Protein AF-A0A7S0JD73-F1 (afdb_monomer)

pLDDT: mean 77.93, std 20.36, range [27.05, 97.81]

Secondary structure (DSSP, 8-state):
-------------------S-SSHHHHHHHHHHHHHHHHHHHHS------HHHHHHHHHHHHHHHHHHHHHHT-SEEEEEEE-TT-HHIIIIIIIIIHHHSTT--EEEEE-S-SS-TTTS--TTTTTSSTT--SS--PPP-SHHHHHHHHHHHHHHHTTTS-S--EEEE--TT-HHHH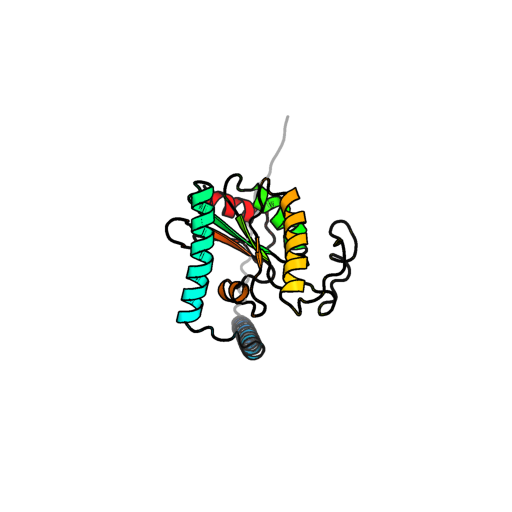HTT--S-EEEEEETTT--EEEEE-SS---HHHHHHHHHHHH-

Organism: NCBI:txid127549

Sequence (220 aa):
MCRASWCLGCLTRTTRRSGPSFCLTARTACQVTRARHQLLARRYPMARCSASRRAALRALSWRRQKKLAQATGASKVIISFDSVTCPFWRAYAAEDLYRAVPGIPTLHVCIREAHPLDEFDAEGANTSGPLQLTREFNKHKTLSDRRASAKEAKALISKFEPGEITMFVDGMDDKLEALYEARPWRQYVIEAATGKMIDAIGLTPFQMEDKIAAIKAACA

Mean predicted aligned error: 11.91 Å

Nearest PDB structures (foldseek):
  1lu4-assembly1_A  TM=6.163E-01  e=3.737E-03  Mycobacterium tuberculosis
  3gl3-assembly1_A  TM=6.223E-01  e=5.786E-03  Chlorobaculum tepidum TLS
  2h1a-assembly1_A  TM=6.102E-01  e=4.507E-03  Bacillus subtilis
  3hdc-assembly1_A-2  TM=5.465E-01  e=1.476E-02  Geobacter metallireducens GS-15
  7d6l-assembly1_A  TM=4.426E-01  e=7.549E-01  Deinococcus radiodurans R1 = ATCC 13939 = DSM 20539

Foldseek 3Di:
DDDDDDDDDDDDDDDDDDDPDPPPPVVVVVVVVVVVVVVVCVVDVLPPQPPVNLVVLLVVVLVVQLVQCVVQVAQKEKEKEDALQDLCCLPAVLAPVLQLQPSHYYEYEQFWHQAQVVPHVSPDQDPDDPNHDPDHGHTDPDLVSSVVRQVSVLVSSCVHHPDDHHYHYDHPSRVVCSSLVAPPIKMFMARSVPRDTPDIGDDDDPPSVVSSVVSNVSRD

InterPro domains:
  IPR000643 Iodothyronine deiodinase [PTHR11781] (66-192)

Solvent-accessible surface area (backbone atoms only — not comparable to full-atom values): 13055 Å² total; per-residue (Å²): 135,85,80,82,90,84,84,90,83,90,78,88,79,89,74,88,76,91,69,98,72,78,74,64,63,62,56,52,57,53,49,53,53,51,53,51,52,54,50,50,52,67,75,49,68,70,74,80,67,49,72,68,56,52,51,52,52,51,52,53,56,40,54,52,46,34,51,54,15,65,76,68,74,34,67,39,29,35,40,35,37,41,18,76,50,23,58,63,44,66,63,45,46,38,50,53,53,51,55,53,42,78,88,55,51,57,45,35,30,30,50,71,56,56,38,16,60,80,82,32,94,36,79,45,60,44,74,39,73,99,59,40,50,99,59,92,53,56,62,61,87,46,67,64,52,44,50,55,48,36,54,52,40,51,60,56,42,55,77,45,42,86,75,88,83,48,71,46,72,51,55,93,79,44,54,59,44,61,74,61,66,24,76,64,43,27,35,33,37,26,37,42,89,77,64,47,73,78,44,76,52,56,80,76,76,88,55,54,69,60,51,43,51,51,53,36,64,73,68,107

Radius of gyration: 23.6 Å; Cα contacts (8 Å, |Δi|>4): 283; chains: 1; bounding box: 68×55×51 Å

Structure (mmCIF, N/CA/C/O backbone):
data_AF-A0A7S0JD73-F1
#
_entry.id   AF-A0A7S0JD73-F1
#
loop_
_atom_site.group_PDB
_atom_site.id
_atom_site.type_symbol
_atom_site.label_atom_id
_atom_site.label_alt_id
_atom_site.label_comp_id
_atom_site.label_asym_id
_atom_site.label_entity_id
_atom_site.label_seq_id
_atom_site.pdbx_PDB_ins_code
_atom_site.Cartn_x
_atom_site.Cartn_y
_atom_site.Cartn_z
_atom_site.occupancy
_atom_site.B_iso_or_equiv
_atom_site.auth_seq_id
_atom_site.auth_comp_id
_atom_site.auth_asym_id
_atom_site.auth_atom_id
_atom_site.pdbx_PDB_model_num
ATOM 1 N N . MET A 1 1 ? -50.084 29.840 -22.035 1.00 38.44 1 MET A N 1
ATOM 2 C CA . MET A 1 1 ? -49.475 29.257 -23.253 1.00 38.44 1 MET A CA 1
ATOM 3 C C . MET A 1 1 ? -49.329 27.759 -22.994 1.00 38.44 1 MET A C 1
ATOM 5 O O . MET A 1 1 ? -48.534 27.392 -22.149 1.00 38.44 1 MET A O 1
ATOM 9 N N . CYS A 1 2 ? -50.314 26.916 -23.336 1.00 27.05 2 CYS A N 1
ATOM 10 C CA . CYS A 1 2 ? -50.425 26.187 -24.619 1.00 27.05 2 CYS A CA 1
ATOM 11 C C . CYS A 1 2 ? -49.062 25.664 -25.122 1.00 27.05 2 CYS A C 1
ATOM 13 O O . CYS A 1 2 ? -48.184 26.482 -25.338 1.00 27.05 2 CYS A O 1
ATOM 15 N N . ARG A 1 3 ? -48.832 24.371 -25.392 1.00 27.69 3 ARG A N 1
ATOM 16 C CA . ARG A 1 3 ? -49.731 23.208 -25.504 1.00 27.69 3 ARG A CA 1
ATOM 17 C C . ARG A 1 3 ? -48.906 21.901 -25.539 1.00 27.69 3 ARG A C 1
ATOM 19 O O . ARG A 1 3 ? -47.843 21.891 -26.139 1.00 27.69 3 ARG A O 1
ATOM 26 N N . ALA A 1 4 ? -49.532 20.852 -24.990 1.00 32.69 4 ALA A N 1
ATOM 27 C CA . ALA A 1 4 ? -49.656 19.455 -25.461 1.00 32.69 4 ALA A CA 1
ATOM 28 C C . ALA A 1 4 ? -48.392 18.559 -25.545 1.00 32.69 4 ALA A C 1
ATOM 30 O O . ALA A 1 4 ? -47.426 18.921 -26.196 1.00 32.69 4 ALA A O 1
ATOM 31 N N . SER A 1 5 ? -48.308 17.410 -24.842 1.00 34.81 5 SER A N 1
ATOM 32 C CA . SER A 1 5 ? -49.151 16.176 -24.881 1.00 34.81 5 SER A CA 1
ATOM 33 C C . SER A 1 5 ? -48.929 15.407 -26.202 1.00 34.81 5 SER A C 1
ATOM 35 O O . SER A 1 5 ? -48.882 16.043 -27.247 1.00 34.81 5 SER A O 1
ATOM 37 N N . TRP A 1 6 ? -48.683 14.092 -26.253 1.00 28.84 6 TRP A N 1
ATOM 38 C CA . TRP A 1 6 ? -49.600 12.949 -26.054 1.00 28.84 6 TRP A CA 1
ATOM 39 C C . TRP A 1 6 ? -48.744 11.659 -25.907 1.00 28.84 6 TRP A C 1
ATOM 41 O O . TRP A 1 6 ? -47.695 11.557 -26.531 1.00 28.84 6 TRP A O 1
ATOM 51 N N . CYS A 1 7 ? -48.997 10.748 -24.960 1.00 31.22 7 CYS A N 1
ATOM 52 C CA . CYS A 1 7 ? -50.018 9.681 -24.910 1.00 31.22 7 CYS A CA 1
ATOM 53 C C . CYS A 1 7 ? -49.779 8.448 -25.816 1.00 31.22 7 CYS A C 1
ATOM 55 O O . CYS A 1 7 ? -49.785 8.548 -27.034 1.00 31.22 7 CYS A O 1
ATOM 57 N N . LEU A 1 8 ? -49.674 7.299 -25.128 1.00 35.44 8 LEU A N 1
ATOM 58 C CA . LEU A 1 8 ? -50.055 5.915 -25.456 1.00 35.44 8 LEU A CA 1
ATOM 59 C C . LEU A 1 8 ? -49.731 5.296 -26.829 1.00 35.44 8 LEU A C 1
ATOM 61 O O . LEU A 1 8 ? -50.228 5.698 -27.872 1.00 35.44 8 LEU A O 1
ATOM 65 N N . GLY A 1 9 ? -49.093 4.124 -26.752 1.00 29.02 9 GLY A N 1
ATOM 66 C CA . GLY A 1 9 ? -49.095 3.108 -27.801 1.00 29.02 9 GLY A CA 1
ATOM 67 C C . GLY A 1 9 ? -48.865 1.714 -27.221 1.00 29.02 9 GLY A C 1
ATOM 68 O O . GLY A 1 9 ? -47.762 1.183 -27.280 1.00 29.02 9 GLY A O 1
ATOM 69 N N . CYS A 1 10 ? -49.910 1.131 -26.633 1.00 36.97 10 CYS A N 1
ATOM 70 C CA . CYS A 1 10 ? -49.990 -0.299 -26.360 1.00 36.97 10 CYS A CA 1
ATOM 71 C C . CYS A 1 10 ? -50.332 -0.996 -27.682 1.00 36.97 10 CYS A C 1
ATOM 73 O O . CYS A 1 10 ? -51.422 -0.776 -28.201 1.00 36.97 10 CYS A O 1
ATOM 75 N N . LEU A 1 11 ? -49.434 -1.814 -28.235 1.00 38.69 11 LEU A N 1
ATOM 76 C CA . LEU A 1 11 ? -49.796 -2.801 -29.250 1.00 38.69 11 LEU A CA 1
ATOM 77 C C . LEU A 1 11 ? -48.973 -4.075 -29.070 1.00 38.69 11 LEU A C 1
ATOM 79 O O . LEU A 1 11 ? -47.747 -4.098 -28.988 1.00 38.69 11 LEU A O 1
ATOM 83 N N . THR A 1 12 ? -49.745 -5.137 -28.971 1.00 45.91 12 THR A N 1
ATOM 84 C CA . THR A 1 12 ? -49.415 -6.537 -28.815 1.00 45.91 12 THR A CA 1
ATOM 85 C C . THR A 1 12 ? -48.648 -7.078 -30.021 1.00 45.91 12 THR A C 1
ATOM 87 O O . THR A 1 12 ? -49.083 -6.945 -31.163 1.00 45.91 12 THR A O 1
ATOM 90 N N . ARG A 1 13 ? -47.553 -7.806 -29.776 1.00 37.25 13 ARG A N 1
ATOM 91 C CA . ARG A 1 13 ? -47.171 -8.934 -30.641 1.00 37.25 13 ARG A CA 1
ATOM 92 C C . ARG A 1 13 ? -46.368 -9.977 -29.879 1.00 37.25 13 ARG A C 1
ATOM 94 O O . ARG A 1 13 ? -45.145 -9.988 -29.823 1.00 37.25 13 ARG A O 1
ATOM 101 N N . THR A 1 14 ? -47.128 -10.896 -29.308 1.00 43.56 14 THR A N 1
ATOM 102 C CA . THR A 1 14 ? -46.729 -12.267 -29.031 1.00 43.56 14 THR A CA 1
ATOM 103 C C . THR A 1 14 ? -46.282 -12.942 -30.329 1.00 43.56 14 THR A C 1
ATOM 105 O O . THR A 1 14 ? -47.099 -13.305 -31.168 1.00 43.56 14 THR A O 1
ATOM 108 N N . THR A 1 15 ? -44.983 -13.193 -30.476 1.00 43.53 15 THR A N 1
ATOM 109 C CA . THR A 1 15 ? -44.508 -14.315 -31.294 1.00 43.53 15 THR A CA 1
ATOM 110 C C . THR A 1 15 ? -43.769 -15.290 -30.398 1.00 43.53 15 THR A C 1
ATOM 112 O O . THR A 1 15 ? -42.582 -15.148 -30.113 1.00 43.53 15 THR A O 1
ATOM 115 N N . ARG A 1 16 ? -44.521 -16.305 -29.958 1.00 41.41 16 ARG A N 1
ATOM 116 C CA . ARG A 1 16 ? -44.006 -17.611 -29.547 1.00 41.41 16 ARG A CA 1
ATOM 117 C C . ARG A 1 16 ? -43.026 -18.103 -30.618 1.00 41.41 16 ARG A C 1
ATOM 119 O O . ARG A 1 16 ? -43.441 -18.428 -31.726 1.00 41.41 16 ARG A O 1
ATOM 126 N N . ARG A 1 17 ? -41.748 -18.227 -30.269 1.00 36.97 17 ARG A N 1
ATOM 127 C CA . ARG A 1 17 ? -40.863 -19.235 -30.863 1.00 36.97 17 ARG A CA 1
ATOM 128 C C . ARG A 1 17 ? -40.372 -20.138 -29.743 1.00 36.97 17 ARG A C 1
ATOM 130 O O . ARG A 1 17 ? -39.404 -19.851 -29.052 1.00 36.97 17 ARG A O 1
ATOM 137 N N . SER A 1 18 ? -41.113 -21.221 -29.555 1.00 46.25 18 SER A N 1
ATOM 138 C CA . SER A 1 18 ? -40.658 -22.429 -28.883 1.00 46.25 18 SER A CA 1
ATOM 139 C C . SER A 1 18 ? -39.531 -23.047 -29.710 1.00 46.25 18 SER A C 1
ATOM 141 O O . SER A 1 18 ? -39.771 -23.544 -30.808 1.00 46.25 18 SER A O 1
ATOM 143 N N . GLY A 1 19 ? -38.308 -22.996 -29.190 1.00 38.34 19 GLY A N 1
ATOM 144 C CA . GLY A 1 19 ? -37.156 -23.710 -29.730 1.00 38.34 19 GLY A CA 1
ATOM 145 C C . GLY A 1 19 ? -36.272 -24.184 -28.573 1.00 38.34 19 GLY A C 1
ATOM 146 O O . GLY A 1 19 ? -35.754 -23.341 -27.838 1.00 38.34 19 GLY A O 1
ATOM 147 N N . PRO A 1 20 ? -36.098 -25.498 -28.359 1.00 46.88 20 PRO A N 1
ATOM 148 C CA . PRO A 1 20 ? -35.281 -26.018 -27.274 1.00 46.88 20 PRO A CA 1
ATOM 149 C C . PRO A 1 20 ? -33.818 -26.027 -27.723 1.00 46.88 20 PRO A C 1
ATOM 151 O O . PRO A 1 20 ? -33.329 -27.038 -28.205 1.00 46.88 20 PRO A O 1
ATOM 154 N N . SER A 1 21 ? -33.110 -24.896 -27.633 1.00 49.75 21 SER A N 1
ATOM 155 C CA . SER A 1 21 ? -31.676 -24.912 -27.976 1.00 49.75 21 SER A CA 1
ATOM 156 C C . SER A 1 21 ? -30.785 -23.893 -27.259 1.00 49.75 21 SER A C 1
ATOM 158 O O . SER A 1 21 ? -29.598 -23.814 -27.561 1.00 49.75 21 SER A O 1
ATOM 160 N N . PHE A 1 22 ? -31.297 -23.152 -26.270 1.00 41.72 22 PHE A N 1
ATOM 161 C CA . PHE A 1 22 ? -30.514 -22.113 -25.577 1.00 41.72 22 PHE A CA 1
ATOM 162 C C . PHE A 1 22 ? -29.844 -22.557 -24.259 1.00 41.72 22 PHE A C 1
ATOM 164 O O . PHE A 1 22 ? -29.121 -21.778 -23.646 1.00 41.72 22 PHE A O 1
ATOM 171 N N . CYS A 1 23 ? -30.018 -23.811 -23.821 1.00 43.22 23 CYS A N 1
ATOM 172 C CA . CYS A 1 23 ? -29.420 -24.309 -22.569 1.00 43.22 23 CYS A CA 1
ATOM 173 C C . CYS A 1 23 ? -28.032 -24.960 -22.715 1.00 43.22 23 CYS A C 1
ATOM 175 O O . CYS A 1 23 ? -27.399 -25.262 -21.702 1.00 43.22 23 CYS A O 1
ATOM 177 N N . LEU A 1 24 ? -27.536 -25.186 -23.936 1.00 42.28 24 LEU A N 1
ATOM 178 C CA . LEU A 1 24 ? -26.268 -25.899 -24.149 1.00 42.28 24 LEU A CA 1
ATOM 179 C C . LEU A 1 24 ? -25.032 -24.989 -24.143 1.00 42.28 24 LEU A C 1
ATOM 181 O O . LEU A 1 24 ? -23.957 -25.463 -23.799 1.00 42.28 24 LEU A O 1
ATOM 185 N N . THR A 1 25 ? -25.161 -23.689 -24.419 1.00 47.09 25 THR A N 1
ATOM 186 C CA . THR A 1 25 ? -24.017 -22.754 -24.473 1.00 47.09 25 THR A CA 1
ATOM 187 C C . THR A 1 25 ? -23.581 -22.231 -23.099 1.00 47.09 25 THR A C 1
ATOM 189 O O . THR A 1 25 ? -22.397 -21.970 -22.882 1.00 47.09 25 THR A O 1
ATOM 192 N N . ALA A 1 26 ? -24.493 -22.152 -22.124 1.00 43.50 26 ALA A N 1
ATOM 193 C CA . ALA A 1 26 ? -24.162 -21.717 -20.762 1.00 43.50 26 ALA A CA 1
ATOM 194 C C . ALA A 1 26 ? -23.341 -22.763 -19.978 1.00 43.50 26 ALA A C 1
ATOM 196 O O . ALA A 1 26 ? -22.480 -22.408 -19.168 1.00 43.50 26 ALA A O 1
ATOM 197 N N . ARG A 1 27 ? -23.554 -24.063 -20.238 1.00 44.31 27 ARG A N 1
ATOM 198 C CA . ARG A 1 27 ? -22.797 -25.139 -19.573 1.00 44.31 27 ARG A CA 1
ATOM 199 C C . ARG A 1 27 ? -21.349 -25.213 -20.061 1.00 44.31 27 ARG A C 1
ATOM 201 O O . ARG A 1 27 ? -20.453 -25.379 -19.236 1.00 44.31 27 ARG A O 1
ATOM 208 N N . THR A 1 28 ? -21.098 -25.012 -21.353 1.00 48.22 28 THR A N 1
ATOM 209 C CA . THR A 1 28 ? -19.737 -24.997 -21.915 1.00 48.22 28 THR A CA 1
ATOM 210 C C . THR A 1 28 ? -18.948 -23.770 -21.463 1.00 48.22 28 THR A C 1
ATOM 212 O O . THR A 1 28 ? -17.792 -23.909 -21.071 1.00 48.22 28 THR A O 1
ATOM 215 N N . ALA A 1 29 ? -19.569 -22.586 -21.396 1.00 45.81 29 ALA A N 1
ATOM 216 C CA . ALA A 1 29 ? -18.911 -21.376 -20.889 1.00 45.81 29 ALA A CA 1
ATOM 217 C C . ALA A 1 29 ? -18.474 -21.502 -19.409 1.00 45.81 29 ALA A C 1
ATOM 219 O O . ALA A 1 29 ? -17.386 -21.054 -19.035 1.00 45.81 29 ALA A O 1
ATOM 220 N N . CYS A 1 30 ? -19.274 -22.183 -18.578 1.00 42.94 30 CYS A N 1
ATOM 221 C CA . CYS A 1 30 ? -18.950 -22.474 -17.175 1.00 42.94 30 CYS A CA 1
ATOM 222 C C . CYS A 1 30 ? -17.843 -23.541 -17.020 1.00 42.94 30 CYS A C 1
ATOM 224 O O . CYS A 1 30 ? -17.000 -23.466 -16.121 1.00 42.94 30 CYS A O 1
ATOM 226 N N . GLN A 1 31 ? -17.797 -24.533 -17.915 1.00 48.41 31 GLN A N 1
ATOM 227 C CA . GLN A 1 31 ? -16.753 -25.564 -17.898 1.00 48.41 31 GLN A CA 1
ATOM 228 C C . GLN A 1 31 ? -15.393 -25.028 -18.371 1.00 48.41 31 GLN A C 1
ATOM 230 O O . GLN A 1 31 ? -14.367 -25.361 -17.776 1.00 48.41 31 GLN A O 1
ATOM 235 N N . VAL A 1 32 ? -15.376 -24.137 -19.368 1.00 50.62 32 VAL A N 1
ATOM 236 C CA . VAL A 1 32 ? -14.143 -23.501 -19.868 1.00 50.62 32 VAL A CA 1
ATOM 237 C C . VAL A 1 32 ? -13.513 -22.581 -18.812 1.00 50.62 32 VAL A C 1
ATOM 239 O O . VAL A 1 32 ? -12.293 -22.585 -18.642 1.00 50.62 32 VAL A O 1
ATOM 242 N N . THR A 1 33 ? -14.313 -21.853 -18.025 1.00 51.06 33 THR A N 1
ATOM 243 C CA . THR A 1 33 ? -13.805 -21.022 -16.912 1.00 51.06 33 THR A CA 1
ATOM 244 C C . THR A 1 33 ? -13.232 -21.864 -15.770 1.00 51.06 33 THR A C 1
ATOM 246 O O . THR A 1 33 ? -12.140 -21.563 -15.281 1.00 51.06 33 THR A O 1
ATOM 249 N N . ARG A 1 34 ? -13.883 -22.978 -15.396 1.00 49.41 34 ARG A N 1
ATOM 250 C CA . ARG A 1 34 ? -13.328 -23.923 -14.407 1.00 49.41 34 ARG A CA 1
ATOM 251 C C . ARG A 1 34 ? -12.018 -24.560 -14.868 1.00 49.41 34 ARG A C 1
ATOM 253 O O . ARG A 1 34 ? -11.079 -24.625 -14.077 1.00 49.41 34 ARG A O 1
ATOM 260 N N . ALA A 1 35 ? -11.929 -24.989 -16.127 1.00 51.56 35 ALA A N 1
ATOM 261 C CA . ALA A 1 35 ? -10.710 -25.586 -16.671 1.00 51.56 35 ALA A CA 1
ATOM 262 C C . ALA A 1 35 ? -9.541 -24.586 -16.672 1.00 51.56 35 ALA A C 1
ATOM 264 O O . ALA A 1 35 ? -8.424 -24.938 -16.290 1.00 51.56 35 ALA A O 1
ATOM 265 N N . ARG A 1 36 ? -9.803 -23.313 -17.003 1.00 47.31 36 ARG A N 1
ATOM 266 C CA . ARG A 1 36 ? -8.789 -22.247 -16.999 1.00 47.31 36 ARG A CA 1
ATOM 267 C C . ARG A 1 36 ? -8.311 -21.902 -15.580 1.00 47.31 36 ARG A C 1
ATOM 269 O O . ARG A 1 36 ? -7.109 -21.757 -15.372 1.00 47.31 36 ARG A O 1
ATOM 276 N N . HIS A 1 37 ? -9.210 -21.874 -14.590 1.00 44.38 37 HIS A N 1
ATOM 277 C CA . HIS A 1 37 ? -8.841 -21.714 -13.174 1.00 44.38 37 HIS A CA 1
ATOM 278 C C . HIS A 1 37 ? -8.022 -22.902 -12.641 1.00 44.38 37 HIS A C 1
ATOM 280 O O . HIS A 1 37 ? -7.044 -22.703 -11.922 1.00 44.38 37 HIS A O 1
ATOM 286 N N . GLN A 1 38 ? -8.366 -24.136 -13.023 1.00 47.12 38 GLN A N 1
ATOM 287 C CA . GLN A 1 38 ? -7.608 -25.328 -12.626 1.00 47.12 38 GLN A CA 1
ATOM 288 C C . GLN A 1 38 ? -6.214 -25.385 -13.275 1.00 47.12 38 GLN A C 1
ATOM 290 O O . GLN A 1 38 ? -5.260 -25.814 -12.628 1.00 47.12 38 GLN A O 1
ATOM 295 N N . LEU A 1 39 ? -6.069 -24.916 -14.518 1.00 45.66 39 LEU A N 1
ATOM 296 C CA . LEU A 1 39 ? -4.776 -24.801 -15.204 1.00 45.66 39 LEU A CA 1
ATOM 297 C C . LEU A 1 39 ? -3.879 -23.714 -14.593 1.00 45.66 39 LEU A C 1
ATOM 299 O O . LEU A 1 39 ? -2.684 -23.947 -14.412 1.00 45.66 39 LEU A O 1
ATOM 303 N N . LEU A 1 40 ? -4.442 -22.563 -14.211 1.00 43.44 40 LEU A N 1
ATOM 304 C CA . LEU A 1 40 ? -3.699 -21.504 -13.515 1.00 43.44 40 LEU A CA 1
ATOM 305 C C . LEU A 1 40 ? -3.248 -21.945 -12.114 1.00 43.44 40 LEU A C 1
ATOM 307 O O . LEU A 1 40 ? -2.094 -21.727 -11.753 1.00 43.44 40 LEU A O 1
ATOM 311 N N . ALA A 1 41 ? -4.100 -22.658 -11.370 1.00 45.34 41 ALA A N 1
ATOM 312 C CA . ALA A 1 41 ? -3.749 -23.221 -10.063 1.00 45.34 41 ALA A CA 1
ATOM 313 C C . ALA A 1 41 ? -2.652 -24.305 -10.134 1.00 45.34 41 ALA A C 1
ATOM 315 O O . ALA A 1 41 ? -1.949 -24.536 -9.153 1.00 45.34 41 ALA A O 1
ATOM 316 N N . ARG A 1 42 ? -2.491 -24.971 -11.289 1.00 48.62 42 ARG A N 1
ATOM 317 C CA . ARG A 1 42 ? -1.400 -25.932 -11.538 1.00 48.62 42 ARG A CA 1
ATOM 318 C C . ARG A 1 42 ? -0.101 -25.260 -11.990 1.00 48.62 42 ARG A C 1
ATOM 320 O O . ARG A 1 42 ? 0.965 -25.763 -11.655 1.00 48.62 42 ARG A O 1
ATOM 327 N N . ARG A 1 43 ? -0.174 -24.143 -12.727 1.00 42.72 43 ARG A N 1
ATOM 328 C CA . ARG A 1 43 ? 1.009 -23.375 -13.170 1.00 42.72 43 ARG A CA 1
ATOM 329 C C . ARG A 1 43 ? 1.639 -22.535 -12.061 1.00 42.72 43 ARG A C 1
ATOM 331 O O . ARG A 1 43 ? 2.844 -22.319 -12.090 1.00 42.72 43 ARG A O 1
ATOM 338 N N . TYR A 1 44 ? 0.847 -22.105 -11.085 1.00 41.88 44 TYR A N 1
ATOM 339 C CA . TYR A 1 44 ? 1.325 -21.381 -9.914 1.00 41.88 44 TYR A CA 1
ATOM 340 C C . TYR A 1 44 ? 0.921 -22.157 -8.666 1.00 41.88 44 TYR A C 1
ATOM 342 O O . TYR A 1 44 ? -0.138 -21.874 -8.098 1.00 41.88 44 TYR A O 1
ATOM 350 N N . PRO A 1 45 ? 1.715 -23.151 -8.223 1.00 44.84 45 PRO A N 1
ATOM 351 C CA . PRO A 1 45 ? 1.514 -23.726 -6.909 1.00 44.84 45 PRO A CA 1
ATOM 352 C C . PRO A 1 45 ? 1.771 -22.607 -5.900 1.00 44.84 45 PRO A C 1
ATOM 354 O O . PRO A 1 45 ? 2.907 -22.354 -5.510 1.00 44.84 45 PRO A O 1
ATOM 357 N N . MET A 1 46 ? 0.708 -21.903 -5.503 1.00 46.19 46 MET A N 1
ATOM 358 C 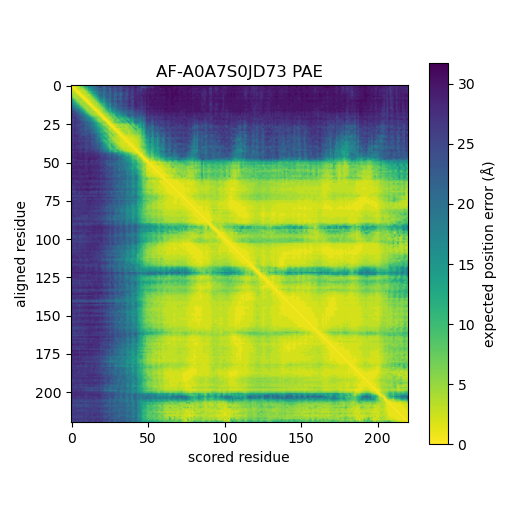CA . MET A 1 46 ? 0.702 -21.068 -4.311 1.00 46.19 46 MET A CA 1
ATOM 359 C C . MET A 1 46 ? 1.181 -21.992 -3.202 1.00 46.19 46 MET A C 1
ATOM 361 O O . MET A 1 46 ? 0.451 -22.907 -2.806 1.00 46.19 46 MET A O 1
ATOM 365 N N . ALA A 1 47 ? 2.448 -21.840 -2.806 1.00 52.78 47 ALA A N 1
ATOM 366 C CA . ALA A 1 47 ? 3.077 -22.692 -1.817 1.00 52.78 47 ALA A CA 1
ATOM 367 C C . ALA A 1 47 ? 2.122 -22.736 -0.630 1.00 52.78 47 ALA A C 1
ATOM 369 O O . ALA A 1 47 ? 1.813 -21.694 -0.048 1.00 52.78 47 ALA A O 1
ATOM 370 N N . ARG A 1 48 ? 1.553 -23.916 -0.347 1.00 54.94 48 ARG A N 1
ATOM 371 C CA . ARG A 1 48 ? 0.554 -24.072 0.709 1.00 54.94 48 ARG A CA 1
ATOM 372 C C . ARG A 1 48 ? 1.243 -23.740 2.022 1.00 54.94 48 ARG A C 1
ATOM 374 O O . ARG A 1 48 ? 1.861 -24.590 2.654 1.00 54.94 48 ARG A O 1
ATOM 381 N N . CYS A 1 49 ? 1.165 -22.477 2.413 1.00 57.94 49 CYS A N 1
ATOM 382 C CA . CYS A 1 49 ? 1.659 -22.013 3.686 1.00 57.94 49 CYS A CA 1
ATOM 383 C C . CYS A 1 49 ? 0.826 -22.748 4.738 1.00 57.94 49 CYS A C 1
ATOM 385 O O . CYS A 1 49 ? -0.407 -22.665 4.718 1.00 57.94 49 CYS A O 1
ATOM 387 N N . SER A 1 50 ? 1.477 -23.548 5.586 1.00 72.38 50 SER A N 1
ATOM 388 C CA . SER A 1 50 ? 0.787 -24.307 6.629 1.00 72.38 50 SER A CA 1
ATOM 389 C C . SER A 1 50 ? -0.108 -23.375 7.455 1.00 72.38 50 SER A C 1
ATOM 391 O O . SER A 1 50 ? 0.185 -22.185 7.611 1.00 72.38 50 SER A O 1
ATOM 393 N N . ALA A 1 51 ? -1.208 -23.899 8.001 1.00 75.62 51 ALA A N 1
ATOM 394 C CA . ALA A 1 51 ? -2.125 -23.106 8.823 1.00 75.62 51 ALA A CA 1
ATOM 395 C C . ALA A 1 51 ? -1.389 -22.356 9.954 1.00 75.62 51 ALA A C 1
ATOM 397 O O . ALA A 1 51 ? -1.658 -21.179 10.186 1.00 75.62 51 ALA A O 1
ATOM 398 N N . SER A 1 52 ? -0.380 -22.996 10.556 1.00 68.38 52 SER A N 1
ATOM 399 C CA . SER A 1 52 ? 0.512 -22.407 11.562 1.00 68.38 52 SER A CA 1
ATOM 400 C C . SER A 1 52 ? 1.304 -21.194 11.059 1.00 68.38 52 SER A C 1
ATOM 402 O O . SER A 1 52 ? 1.394 -20.183 11.754 1.00 68.38 52 SER A O 1
ATOM 404 N N . ARG A 1 53 ? 1.840 -21.240 9.834 1.00 68.06 53 ARG A N 1
ATOM 405 C CA . ARG A 1 53 ? 2.597 -20.121 9.252 1.00 68.06 53 ARG A CA 1
ATOM 406 C C . ARG A 1 53 ? 1.683 -18.957 8.880 1.00 68.06 53 ARG A C 1
ATOM 408 O O . ARG A 1 53 ? 2.045 -17.806 9.109 1.00 68.06 53 ARG A O 1
ATOM 415 N N . ARG A 1 54 ? 0.475 -19.244 8.380 1.00 74.50 54 ARG A N 1
ATOM 416 C CA . ARG A 1 54 ? -0.549 -18.213 8.138 1.00 74.50 54 ARG A CA 1
ATOM 417 C C . ARG A 1 54 ? -0.965 -17.519 9.433 1.00 74.50 54 ARG A C 1
ATOM 419 O O . ARG A 1 54 ? -1.039 -16.296 9.454 1.00 74.50 54 ARG A O 1
ATOM 426 N N . ALA A 1 55 ? -1.172 -18.271 10.514 1.00 75.06 55 ALA A N 1
ATOM 427 C CA . ALA A 1 55 ? -1.486 -17.701 11.823 1.00 75.06 55 ALA A CA 1
ATOM 428 C C . ALA A 1 55 ? -0.350 -16.807 12.352 1.00 75.06 55 ALA A C 1
ATOM 430 O O . ALA A 1 55 ? -0.610 -15.699 12.814 1.00 75.06 55 ALA A O 1
ATOM 431 N N . ALA A 1 56 ? 0.911 -17.232 12.212 1.00 70.31 56 ALA A N 1
ATOM 432 C CA . ALA A 1 56 ? 2.067 -16.443 12.640 1.00 70.31 56 ALA A CA 1
ATOM 433 C C . ALA A 1 56 ? 2.218 -15.123 11.860 1.00 70.31 56 ALA A C 1
ATOM 435 O O . ALA A 1 56 ? 2.463 -14.075 12.459 1.00 70.31 56 ALA A O 1
ATOM 436 N N . LEU A 1 57 ? 2.030 -15.155 10.536 1.00 74.50 57 LEU A N 1
ATOM 437 C CA . LEU A 1 57 ? 2.061 -13.956 9.692 1.00 74.50 57 LEU A CA 1
ATOM 438 C C . LEU A 1 57 ? 0.914 -12.998 10.028 1.00 74.50 57 LEU A C 1
ATOM 440 O O . LEU A 1 57 ? 1.157 -11.802 10.185 1.00 74.50 57 LEU A O 1
ATOM 444 N N . ARG A 1 58 ? -0.304 -13.523 10.232 1.00 79.31 58 ARG A N 1
ATOM 445 C CA . ARG A 1 58 ? -1.445 -12.729 10.716 1.00 79.31 58 ARG A CA 1
ATOM 446 C C . ARG A 1 58 ? -1.147 -12.092 12.069 1.00 79.31 58 ARG A C 1
ATOM 448 O O . ARG A 1 58 ? -1.407 -10.912 12.250 1.00 79.31 58 ARG A O 1
ATOM 455 N N . ALA A 1 59 ? -0.537 -12.828 12.997 1.00 77.38 59 ALA A N 1
ATOM 456 C CA . ALA A 1 59 ? -0.158 -12.294 14.303 1.00 77.38 59 ALA A CA 1
ATOM 457 C C . ALA A 1 59 ? 0.932 -11.209 14.210 1.00 77.38 59 ALA A C 1
ATOM 459 O O . ALA A 1 59 ? 0.931 -10.254 14.988 1.00 77.38 59 ALA A O 1
ATOM 460 N N . LEU A 1 60 ? 1.882 -11.331 13.276 1.00 76.56 60 LEU A N 1
ATOM 461 C CA . LEU A 1 60 ? 2.901 -10.306 13.043 1.00 76.56 60 LEU A CA 1
ATOM 462 C C . LEU A 1 60 ? 2.293 -9.027 12.462 1.00 76.56 60 LEU A C 1
ATOM 464 O O . LEU A 1 60 ? 2.572 -7.946 12.983 1.00 76.56 60 LEU A O 1
ATOM 468 N N . SER A 1 61 ? 1.460 -9.142 11.423 1.00 82.44 61 SER A N 1
ATOM 469 C CA . SER A 1 61 ? 0.772 -7.984 10.844 1.00 82.44 61 SER A CA 1
ATOM 470 C C . SER A 1 61 ? -0.147 -7.332 11.876 1.00 82.44 61 SER A C 1
ATOM 472 O O . SER A 1 61 ? -0.119 -6.116 12.049 1.00 82.44 61 SER A O 1
ATOM 474 N N . TRP A 1 62 ? -0.863 -8.150 12.649 1.00 86.06 62 TRP A N 1
ATOM 475 C CA . TRP A 1 62 ? -1.774 -7.696 13.691 1.00 86.06 62 TRP A CA 1
ATOM 476 C C . TRP A 1 62 ? -1.081 -6.881 14.782 1.00 86.06 62 TRP A C 1
ATOM 478 O O . TRP A 1 62 ? -1.528 -5.791 15.123 1.00 86.06 62 TRP A O 1
ATOM 488 N N . ARG A 1 63 ? 0.060 -7.353 15.299 1.00 90.19 63 ARG A N 1
ATOM 489 C CA . ARG A 1 63 ? 0.826 -6.608 16.313 1.00 90.19 63 ARG A CA 1
ATOM 490 C C . ARG A 1 63 ? 1.237 -5.217 15.832 1.00 90.19 63 ARG A C 1
ATOM 492 O O . ARG A 1 63 ? 1.238 -4.279 16.623 1.00 90.19 63 ARG A O 1
ATOM 499 N N . ARG A 1 64 ? 1.571 -5.079 14.546 1.00 91.06 64 ARG A N 1
ATOM 500 C CA . ARG A 1 64 ? 1.936 -3.787 13.947 1.00 91.06 64 ARG A CA 1
ATOM 501 C C . ARG A 1 64 ? 0.727 -2.870 13.804 1.00 91.06 64 ARG A C 1
ATOM 503 O O . ARG A 1 64 ? 0.820 -1.714 14.195 1.00 91.06 64 ARG A O 1
ATOM 510 N N . GLN A 1 65 ? -0.397 -3.400 13.323 1.00 91.12 65 GLN A N 1
ATOM 511 C CA . GLN A 1 65 ? -1.662 -2.663 13.227 1.00 91.12 65 GLN A CA 1
ATOM 512 C C . GLN A 1 65 ? -2.102 -2.166 14.606 1.00 91.12 65 GLN A C 1
ATOM 514 O O . GLN A 1 65 ? -2.331 -0.978 14.786 1.00 91.12 65 GLN A O 1
ATOM 519 N N . LYS A 1 66 ? -2.101 -3.046 15.614 1.00 92.31 66 LYS A N 1
ATOM 520 C CA . LYS A 1 66 ? -2.442 -2.688 16.994 1.00 92.31 66 LYS A CA 1
ATOM 521 C C . LYS A 1 66 ? -1.526 -1.599 17.557 1.00 92.31 66 LYS A C 1
ATOM 523 O O . LYS A 1 66 ? -2.016 -0.669 18.184 1.00 92.31 66 LYS A O 1
ATOM 528 N N . LYS A 1 67 ? -0.212 -1.682 17.316 1.00 93.75 67 LYS A N 1
ATOM 529 C CA . LYS A 1 67 ? 0.735 -0.643 17.749 1.00 93.75 67 LYS A CA 1
ATOM 530 C C . LYS A 1 67 ? 0.432 0.709 17.091 1.00 93.75 67 LYS A C 1
ATOM 532 O O . LYS A 1 67 ? 0.462 1.726 17.773 1.00 93.75 67 LYS A O 1
ATOM 537 N N . LEU A 1 68 ? 0.137 0.712 15.791 1.00 93.50 68 LEU A N 1
ATOM 538 C CA . LEU A 1 68 ? -0.202 1.925 15.045 1.00 93.50 68 LEU A CA 1
ATOM 539 C C . LEU A 1 68 ? -1.522 2.546 15.533 1.00 93.50 68 LEU A C 1
ATOM 541 O O . LEU A 1 68 ? -1.583 3.747 15.782 1.00 93.50 68 LEU A O 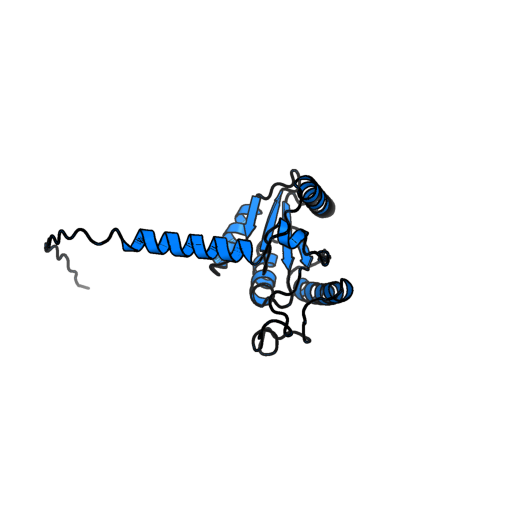1
ATOM 545 N N . ALA A 1 69 ? -2.544 1.719 15.755 1.00 93.50 69 ALA A N 1
ATOM 546 C CA . ALA A 1 69 ? -3.813 2.131 16.350 1.00 93.50 69 ALA A CA 1
ATOM 547 C C . ALA A 1 69 ? -3.626 2.759 17.738 1.00 93.50 69 ALA A C 1
ATOM 549 O O . ALA A 1 69 ? -4.133 3.838 18.012 1.00 93.50 69 ALA A O 1
ATOM 550 N N . GLN A 1 70 ? -2.838 2.117 18.607 1.00 94.31 70 GLN A N 1
ATOM 551 C CA . GLN A 1 70 ? -2.548 2.626 19.951 1.00 94.31 70 GLN A CA 1
ATOM 552 C C . GLN A 1 70 ? -1.805 3.965 19.924 1.00 94.31 70 GLN A C 1
ATOM 554 O O . GLN A 1 70 ? -2.123 4.843 20.718 1.00 94.31 70 GLN A O 1
ATOM 559 N N . ALA A 1 71 ? -0.843 4.134 19.013 1.00 92.81 71 ALA A N 1
ATOM 560 C CA . ALA A 1 71 ? -0.082 5.376 18.878 1.00 92.81 71 ALA A CA 1
ATOM 561 C C . ALA A 1 71 ? -0.938 6.565 18.406 1.00 92.81 71 ALA A C 1
ATOM 563 O O . ALA A 1 71 ? -0.570 7.711 18.640 1.00 92.81 71 ALA A O 1
ATOM 564 N N . THR A 1 72 ? -2.066 6.293 17.750 1.00 91.81 72 THR A N 1
ATOM 565 C CA . THR A 1 72 ? -2.947 7.306 17.145 1.00 91.81 72 THR A CA 1
ATOM 566 C C . THR A 1 72 ? -4.306 7.420 17.836 1.00 91.81 72 THR A C 1
ATOM 568 O O . THR A 1 72 ? -5.084 8.307 17.508 1.00 91.81 72 THR A O 1
ATOM 571 N N . GLY A 1 73 ? -4.612 6.531 18.787 1.00 93.69 73 GLY A N 1
ATOM 572 C CA . GLY A 1 73 ? -5.933 6.433 19.411 1.00 93.69 73 GLY A CA 1
ATOM 573 C C . GLY A 1 73 ? -7.029 5.894 18.482 1.00 93.69 73 GLY A C 1
ATOM 574 O O . GLY A 1 73 ? -8.205 5.962 18.831 1.00 93.69 73 GLY A O 1
ATOM 575 N N . ALA A 1 74 ? -6.677 5.361 17.308 1.00 93.75 74 ALA A N 1
ATOM 576 C CA . ALA A 1 74 ? -7.646 4.919 16.314 1.00 93.75 74 ALA A CA 1
ATOM 577 C C . ALA A 1 74 ? -8.266 3.555 16.664 1.00 93.75 74 ALA A C 1
ATOM 579 O O . ALA A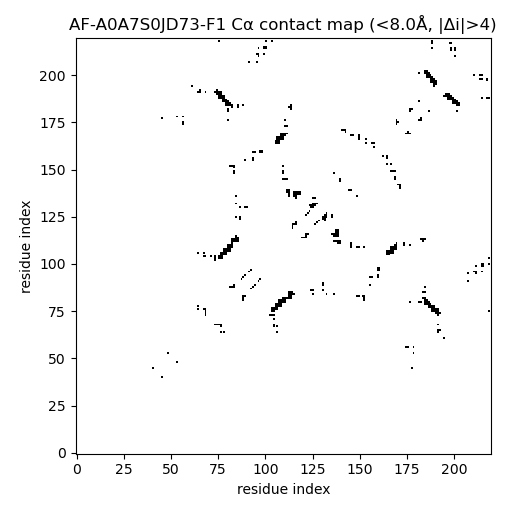 1 74 ? -7.583 2.622 17.088 1.00 93.75 74 ALA A O 1
ATOM 580 N N . SER A 1 75 ? -9.569 3.401 16.422 1.00 94.44 75 SER A N 1
ATOM 581 C CA . SER A 1 75 ? -10.289 2.124 16.570 1.00 94.44 75 SER A CA 1
ATOM 582 C C . SER A 1 75 ? -10.152 1.208 15.346 1.00 94.44 75 SER A C 1
ATOM 584 O O . SER A 1 75 ? -10.453 0.013 15.422 1.00 94.44 75 SER A O 1
ATOM 586 N N . LYS A 1 76 ? -9.673 1.751 14.221 1.00 95.12 76 LYS A N 1
ATOM 587 C CA . LYS A 1 76 ? -9.483 1.064 12.940 1.00 95.12 76 LYS A CA 1
ATOM 588 C C . LYS A 1 76 ? -8.135 1.440 12.335 1.00 95.12 76 LYS A C 1
ATOM 590 O O . LYS A 1 76 ? -7.601 2.511 12.608 1.00 95.12 76 LYS A O 1
ATOM 595 N N . VAL A 1 77 ? -7.599 0.548 11.511 1.00 94.94 77 VAL A N 1
ATOM 596 C CA . VAL A 1 77 ? -6.352 0.745 10.762 1.00 94.94 77 VAL A CA 1
ATOM 597 C C . VAL A 1 77 ? -6.565 0.275 9.337 1.00 94.94 77 VAL A C 1
ATOM 599 O O . VAL A 1 77 ? -7.180 -0.771 9.117 1.00 94.94 77 VAL A O 1
ATOM 602 N N . ILE A 1 78 ? -6.017 1.009 8.378 1.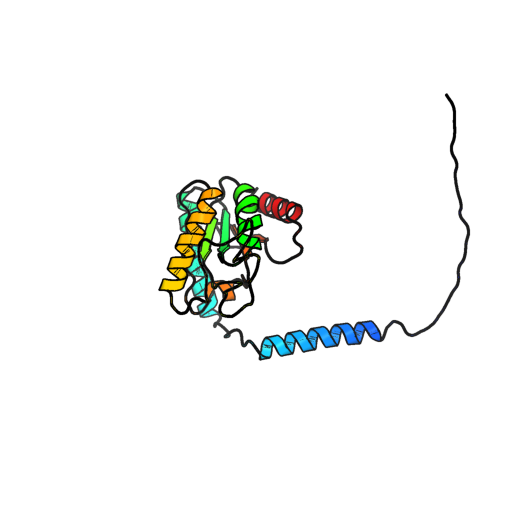00 93.94 78 ILE A N 1
ATOM 603 C CA . ILE A 1 78 ? -5.983 0.578 6.982 1.00 93.94 78 ILE A CA 1
ATOM 604 C C . ILE A 1 78 ? -4.662 -0.145 6.738 1.00 93.94 78 ILE A C 1
ATOM 606 O O . ILE A 1 78 ? -3.613 0.324 7.162 1.00 93.94 78 ILE A O 1
ATOM 610 N N . ILE A 1 79 ? -4.678 -1.292 6.065 1.00 94.69 79 ILE A N 1
ATOM 611 C CA . ILE A 1 79 ? -3.462 -1.881 5.492 1.00 94.69 79 ILE A CA 1
ATOM 612 C C . ILE A 1 79 ? -3.492 -1.612 3.997 1.00 94.69 79 ILE A C 1
ATOM 614 O O . ILE A 1 79 ? -4.420 -2.080 3.341 1.00 94.69 79 ILE A O 1
ATOM 618 N N . SER A 1 80 ? -2.483 -0.931 3.458 1.00 94.44 80 SER A N 1
ATOM 619 C CA . SER A 1 80 ? -2.326 -0.753 2.010 1.00 94.44 80 SER A CA 1
ATOM 620 C C . SER A 1 80 ? -1.136 -1.556 1.501 1.00 94.44 80 SER A C 1
ATOM 622 O O . SER A 1 80 ? -0.026 -1.411 2.005 1.00 94.44 80 SER A O 1
ATOM 624 N N . PHE A 1 81 ? -1.369 -2.433 0.528 1.00 95.44 81 PHE A N 1
ATOM 625 C CA . PHE A 1 81 ? -0.327 -3.195 -0.152 1.00 95.44 81 PHE A CA 1
ATOM 626 C C . PHE A 1 81 ? 0.077 -2.473 -1.428 1.00 95.44 81 PHE A C 1
ATOM 628 O O . PHE A 1 81 ? -0.685 -2.430 -2.393 1.00 95.44 81 PHE A O 1
ATOM 635 N N . ASP A 1 82 ? 1.282 -1.922 -1.415 1.00 94.94 82 ASP A N 1
ATOM 636 C CA . ASP A 1 82 ? 1.734 -0.908 -2.352 1.00 94.94 82 ASP A CA 1
ATOM 637 C C . ASP A 1 82 ? 2.808 -1.467 -3.292 1.00 94.94 82 ASP A C 1
ATOM 639 O O . ASP A 1 82 ? 3.748 -2.141 -2.863 1.00 94.94 82 ASP A O 1
ATOM 643 N N . SER A 1 83 ? 2.699 -1.133 -4.577 1.00 94.75 83 SER A N 1
ATOM 644 C CA . SER A 1 83 ? 3.742 -1.348 -5.581 1.00 94.75 83 SER A CA 1
ATOM 645 C C . SER A 1 83 ? 3.910 -0.066 -6.378 1.00 94.75 83 SER A C 1
ATOM 647 O O . SER A 1 83 ? 2.949 0.441 -6.958 1.00 94.75 83 SER A O 1
ATOM 649 N N . VAL A 1 84 ? 5.138 0.450 -6.438 1.00 94.25 84 VAL A N 1
ATOM 650 C CA . VAL A 1 84 ? 5.404 1.738 -7.086 1.00 94.25 84 VAL A CA 1
ATOM 651 C C . VAL A 1 84 ? 5.205 1.666 -8.596 1.00 94.25 84 VAL A C 1
ATOM 653 O O . VAL A 1 84 ? 4.733 2.619 -9.199 1.00 94.25 84 VAL A O 1
ATOM 656 N N . THR A 1 85 ? 5.443 0.516 -9.217 1.00 94.44 85 THR A N 1
ATOM 657 C CA . THR A 1 85 ? 5.168 0.312 -10.647 1.00 94.44 85 THR A CA 1
ATOM 658 C C . THR A 1 85 ? 3.686 0.163 -10.987 1.00 94.44 85 THR A C 1
ATOM 660 O O . THR A 1 85 ? 3.356 0.102 -12.167 1.00 94.44 85 THR A O 1
ATOM 663 N N . CYS A 1 86 ? 2.779 0.112 -10.004 1.00 92.81 86 CYS A N 1
ATOM 664 C CA . CYS A 1 86 ? 1.338 0.042 -10.239 1.00 92.81 86 CYS A CA 1
ATOM 665 C C . CYS A 1 86 ? 0.771 1.446 -10.531 1.00 92.81 86 CYS A C 1
ATOM 667 O O . CYS A 1 86 ? 0.641 2.255 -9.606 1.00 92.81 86 CYS A O 1
ATOM 669 N N . PRO A 1 87 ? 0.386 1.772 -11.782 1.00 89.50 87 PRO A N 1
ATOM 670 C CA . PRO A 1 87 ? -0.135 3.100 -12.107 1.00 89.50 87 PRO A CA 1
ATOM 671 C C . PRO A 1 87 ? -1.466 3.374 -11.404 1.00 89.50 87 PRO A C 1
ATOM 673 O O . PRO A 1 87 ? -1.723 4.503 -11.002 1.00 89.50 87 PRO A O 1
ATOM 676 N N . PHE A 1 88 ? -2.282 2.338 -11.179 1.00 87.38 88 PHE A N 1
ATOM 677 C CA . PHE A 1 88 ? -3.541 2.481 -10.453 1.00 87.38 88 PHE A CA 1
ATOM 678 C C . PHE A 1 88 ? -3.316 2.922 -9.004 1.00 87.38 88 PHE A C 1
ATOM 680 O O . PHE A 1 88 ? -4.005 3.810 -8.502 1.00 87.38 88 PHE A O 1
ATOM 687 N N . TRP A 1 89 ? -2.319 2.328 -8.346 1.00 90.31 89 TRP A N 1
ATOM 688 C CA . TRP A 1 89 ? -1.946 2.723 -6.998 1.00 90.31 89 TRP A CA 1
ATOM 689 C C . TRP A 1 89 ? -1.459 4.174 -6.960 1.00 90.31 89 TRP A C 1
ATOM 691 O O . TRP A 1 89 ? -1.931 4.948 -6.135 1.00 90.31 89 TRP A O 1
ATOM 701 N N . ARG A 1 90 ? -0.570 4.559 -7.885 1.00 89.62 90 ARG A N 1
ATOM 702 C CA . ARG A 1 90 ? 0.012 5.910 -7.923 1.00 89.62 90 ARG A CA 1
ATOM 703 C C . ARG A 1 90 ? -0.984 7.009 -8.268 1.00 89.62 90 ARG A C 1
ATOM 705 O O . ARG A 1 90 ? -0.846 8.103 -7.738 1.00 89.62 90 ARG A O 1
ATOM 712 N N . ALA A 1 91 ? -1.928 6.732 -9.164 1.00 82.38 91 ALA A N 1
ATOM 713 C CA . ALA A 1 91 ? -2.889 7.722 -9.636 1.00 82.38 91 ALA A CA 1
ATOM 714 C C . ALA A 1 91 ? -4.114 7.832 -8.725 1.00 82.38 91 ALA A C 1
ATOM 716 O O . ALA A 1 91 ? -4.505 8.932 -8.375 1.00 82.38 91 ALA A O 1
ATOM 717 N N . TYR A 1 92 ? -4.709 6.701 -8.334 1.00 76.50 92 TYR A N 1
ATOM 718 C CA . TYR A 1 92 ? -6.034 6.698 -7.708 1.00 76.50 92 TYR A CA 1
ATOM 719 C C . TYR A 1 92 ? -5.987 6.302 -6.238 1.00 76.50 92 TYR A C 1
ATOM 721 O O . TYR A 1 92 ? -6.569 6.970 -5.392 1.00 76.50 92 TYR A O 1
ATOM 729 N N . ALA A 1 93 ? -5.286 5.217 -5.895 1.00 69.75 93 ALA A N 1
ATOM 730 C CA . ALA A 1 93 ? -5.262 4.776 -4.501 1.00 69.75 93 ALA A CA 1
ATOM 731 C C . ALA A 1 93 ? -4.507 5.760 -3.603 1.00 69.75 93 ALA A C 1
ATOM 733 O O . ALA A 1 93 ? -4.949 6.044 -2.492 1.00 69.75 93 ALA A O 1
ATOM 734 N N . ALA A 1 94 ? -3.382 6.281 -4.095 1.00 69.88 94 ALA A N 1
ATOM 735 C CA . ALA A 1 94 ? -2.569 7.214 -3.343 1.00 69.88 94 ALA A CA 1
ATOM 736 C C . ALA A 1 94 ? -3.259 8.568 -3.164 1.00 69.88 94 ALA A C 1
ATOM 738 O O . ALA A 1 94 ? -3.204 9.134 -2.078 1.00 69.88 94 ALA A O 1
ATOM 739 N N . GLU A 1 95 ? -3.932 9.068 -4.198 1.00 73.00 95 GLU A N 1
ATOM 740 C CA . GLU A 1 95 ? -4.583 10.371 -4.136 1.00 73.00 95 GLU A CA 1
ATOM 741 C C . GLU A 1 95 ? -5.966 10.319 -3.478 1.00 73.00 95 GLU A C 1
ATOM 743 O O . GLU A 1 95 ? -6.212 11.039 -2.509 1.00 73.00 95 GLU A O 1
ATOM 748 N N . ASP A 1 96 ? -6.861 9.462 -3.968 1.00 75.06 96 ASP A N 1
ATOM 749 C CA . ASP A 1 96 ? -8.273 9.516 -3.591 1.00 75.06 96 ASP A CA 1
ATOM 750 C C . ASP A 1 96 ? -8.568 8.733 -2.309 1.00 75.06 96 ASP A C 1
ATOM 752 O O . ASP A 1 96 ? -9.305 9.207 -1.441 1.00 75.06 96 ASP A O 1
ATOM 756 N N . LEU A 1 97 ? -7.998 7.531 -2.156 1.00 76.62 97 LEU A N 1
ATOM 757 C CA . LEU A 1 97 ? -8.350 6.652 -1.033 1.00 76.62 97 LEU A CA 1
ATOM 758 C C . LEU A 1 97 ? -7.705 7.091 0.282 1.00 76.62 97 LEU A C 1
ATOM 760 O O . LEU A 1 97 ? -8.380 7.063 1.308 1.00 76.62 97 LEU A O 1
ATOM 764 N N . TYR A 1 98 ? -6.453 7.560 0.274 1.00 81.19 98 TYR A N 1
ATOM 765 C CA . TYR A 1 98 ? -5.823 8.067 1.503 1.00 81.19 98 TYR A CA 1
ATOM 766 C C . TYR A 1 98 ? -6.468 9.368 1.995 1.00 81.19 98 TYR A C 1
ATOM 768 O O . TYR A 1 98 ? -6.598 9.579 3.199 1.00 81.19 98 TYR A O 1
ATOM 776 N N . ARG A 1 99 ? -6.963 10.216 1.083 1.00 81.56 99 ARG A N 1
ATOM 777 C CA . ARG A 1 99 ? -7.725 11.423 1.446 1.00 81.56 99 ARG A CA 1
ATOM 778 C C . ARG A 1 99 ? -9.158 11.127 1.887 1.00 81.56 99 ARG A C 1
ATOM 780 O O . ARG A 1 99 ? -9.753 11.946 2.585 1.00 81.56 99 ARG A O 1
ATOM 787 N N . ALA A 1 100 ? -9.731 9.990 1.491 1.00 83.44 100 ALA A N 1
ATOM 788 C CA . ALA A 1 100 ? -11.130 9.668 1.767 1.00 83.44 100 ALA A CA 1
ATOM 789 C C . ALA A 1 100 ? -11.443 9.494 3.261 1.00 83.44 100 ALA A C 1
ATOM 791 O O . ALA A 1 100 ? -12.592 9.686 3.659 1.00 83.44 100 ALA A O 1
ATOM 792 N N . VAL A 1 101 ? -10.449 9.130 4.072 1.00 83.81 101 VAL A N 1
ATOM 793 C CA . VAL A 1 101 ? -10.617 8.722 5.476 1.00 83.81 101 VAL A CA 1
ATOM 794 C C . VAL A 1 101 ? -9.615 9.440 6.384 1.00 83.81 101 VAL A C 1
ATOM 796 O O . VAL A 1 101 ? -8.730 8.811 6.970 1.00 83.81 101 VAL A O 1
ATOM 799 N N . PRO A 1 102 ? -9.732 10.777 6.511 1.00 82.06 102 PRO A N 1
ATOM 800 C CA . PRO A 1 102 ? -8.808 11.562 7.318 1.00 82.06 102 PRO A CA 1
ATOM 801 C C . PRO A 1 102 ? -8.832 11.094 8.778 1.00 82.06 102 PRO A C 1
ATOM 803 O O . PRO A 1 102 ? -9.894 10.895 9.365 1.00 82.06 102 PRO A O 1
ATOM 806 N N . GLY A 1 103 ? -7.648 10.929 9.368 1.00 85.56 103 GLY A N 1
ATOM 807 C CA . GLY A 1 103 ? -7.489 10.530 10.770 1.00 85.56 103 GLY A CA 1
ATOM 808 C C . GLY A 1 103 ? -7.488 9.020 11.026 1.00 85.56 103 GLY A C 1
ATOM 809 O O . GLY A 1 103 ? -7.204 8.611 12.151 1.00 85.56 103 GLY A O 1
ATOM 810 N N . ILE A 1 104 ? -7.740 8.183 10.014 1.00 90.94 104 ILE A N 1
ATOM 811 C CA . ILE A 1 104 ? -7.526 6.736 10.127 1.00 90.94 104 ILE A CA 1
ATOM 812 C C . ILE A 1 104 ? -6.086 6.419 9.715 1.00 90.94 104 ILE A C 1
ATOM 814 O O . ILE A 1 104 ? -5.701 6.733 8.592 1.00 90.94 104 ILE A O 1
ATOM 818 N N . PRO A 1 105 ? -5.271 5.799 10.584 1.00 93.56 105 PRO A N 1
ATOM 819 C CA . PRO A 1 105 ? -3.884 5.522 10.251 1.00 93.56 105 PRO A CA 1
ATOM 820 C C . PRO A 1 105 ? -3.758 4.387 9.229 1.00 93.56 105 PRO A C 1
ATOM 822 O O . PRO A 1 105 ? -4.428 3.350 9.338 1.00 93.56 105 PRO A O 1
ATOM 825 N N . THR A 1 106 ? -2.819 4.545 8.295 1.00 93.69 106 THR A N 1
ATOM 826 C CA . THR A 1 106 ? -2.503 3.538 7.278 1.00 93.69 106 THR A CA 1
ATOM 827 C C . THR A 1 106 ? -1.171 2.846 7.578 1.00 93.69 106 THR A C 1
ATOM 829 O O . THR A 1 106 ? -0.124 3.467 7.753 1.00 93.69 106 THR A O 1
ATOM 832 N N . LEU A 1 107 ? -1.191 1.514 7.630 1.00 95.06 107 LEU A N 1
ATOM 833 C CA . LEU A 1 107 ? -0.004 0.669 7.587 1.00 95.06 107 LEU A CA 1
ATOM 834 C C . LEU A 1 107 ? 0.277 0.281 6.134 1.00 95.06 107 LEU A C 1
ATOM 836 O O . LEU A 1 107 ? -0.374 -0.606 5.577 1.00 95.06 107 LEU A O 1
ATOM 840 N N . HIS A 1 108 ? 1.294 0.895 5.547 1.00 95.38 108 HIS A N 1
ATOM 841 C CA . HIS A 1 108 ? 1.737 0.575 4.196 1.00 95.38 108 HIS A CA 1
ATOM 842 C C . HIS A 1 108 ? 2.622 -0.670 4.180 1.00 95.38 108 HIS A C 1
ATOM 844 O O . HIS A 1 108 ? 3.458 -0.878 5.065 1.00 95.38 108 HIS A O 1
ATOM 850 N N . VAL A 1 109 ? 2.476 -1.495 3.150 1.00 96.69 109 VAL A N 1
ATOM 851 C CA . VAL A 1 109 ? 3.273 -2.698 2.918 1.00 96.69 109 VAL A CA 1
ATOM 852 C C . VAL A 1 109 ? 3.754 -2.679 1.474 1.00 96.69 109 VAL A C 1
ATOM 854 O O . VAL A 1 109 ? 2.994 -2.978 0.561 1.00 96.69 109 VAL A O 1
ATOM 857 N N . CYS A 1 110 ? 5.029 -2.358 1.268 1.00 97.25 110 CYS A N 1
ATOM 858 C CA . CYS A 1 110 ? 5.675 -2.478 -0.032 1.00 97.25 110 CYS A CA 1
ATOM 859 C C . CYS A 1 110 ? 5.815 -3.962 -0.399 1.00 97.25 110 CYS A C 1
ATOM 861 O O . CYS A 1 110 ? 6.486 -4.724 0.310 1.00 97.25 110 CYS A O 1
ATOM 863 N N . ILE A 1 111 ? 5.163 -4.356 -1.490 1.00 97.12 111 ILE A N 1
ATOM 864 C CA . ILE A 1 111 ? 5.198 -5.705 -2.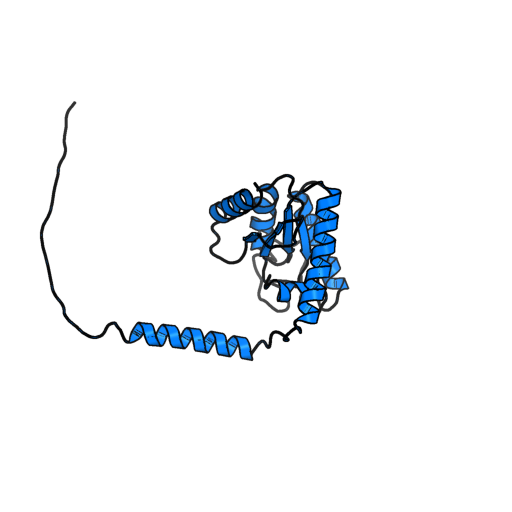067 1.00 97.12 111 ILE A CA 1
ATOM 865 C C . ILE A 1 111 ? 6.074 -5.732 -3.322 1.00 97.12 111 ILE A C 1
ATOM 867 O O . ILE A 1 111 ? 6.764 -4.760 -3.637 1.00 97.12 111 ILE A O 1
ATOM 871 N N . ARG A 1 112 ? 6.115 -6.866 -4.029 1.00 96.00 112 ARG A N 1
ATOM 872 C CA . ARG A 1 112 ? 6.829 -6.940 -5.309 1.00 96.00 112 ARG A CA 1
ATOM 873 C C . ARG A 1 112 ? 6.229 -5.968 -6.326 1.00 96.00 112 ARG A C 1
ATOM 875 O O . ARG A 1 112 ? 5.044 -5.646 -6.265 1.00 96.00 112 ARG A O 1
ATOM 882 N N . GLU A 1 113 ? 7.026 -5.590 -7.320 1.00 95.88 113 GLU A N 1
ATOM 883 C CA . GLU A 1 113 ? 6.532 -4.754 -8.411 1.00 95.88 113 GLU A CA 1
ATOM 884 C C . GLU A 1 113 ? 5.424 -5.421 -9.240 1.00 95.88 113 GLU A C 1
ATOM 886 O O . GLU A 1 113 ? 5.523 -6.596 -9.603 1.00 95.88 113 GLU A O 1
ATOM 891 N N . ALA A 1 114 ? 4.380 -4.645 -9.544 1.00 93.94 114 ALA A N 1
ATO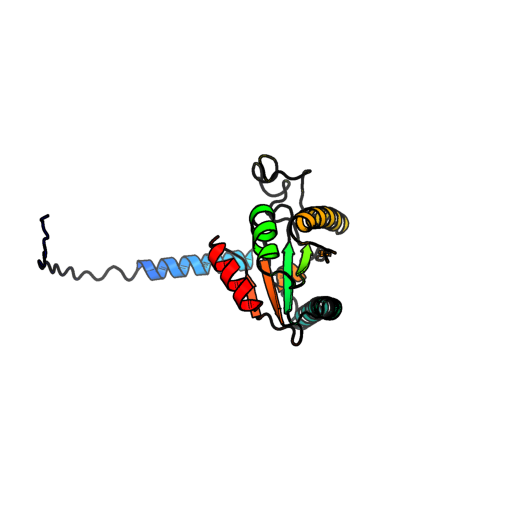M 892 C CA . ALA A 1 114 ? 3.259 -5.028 -10.391 1.00 93.94 114 ALA A CA 1
ATOM 893 C C . ALA A 1 114 ? 3.634 -5.033 -11.880 1.00 93.94 114 ALA A C 1
ATOM 895 O O . ALA A 1 114 ? 3.222 -5.938 -12.605 1.00 93.94 114 ALA A O 1
ATOM 896 N N . HIS A 1 115 ? 4.426 -4.048 -12.315 1.00 93.56 115 HIS A N 1
ATOM 897 C CA . HIS A 1 115 ? 4.856 -3.871 -13.706 1.00 93.56 115 HIS A CA 1
ATOM 898 C C . HIS A 1 115 ? 6.364 -3.570 -13.789 1.00 93.56 115 HIS A C 1
ATOM 900 O O . HIS A 1 115 ? 6.746 -2.461 -14.176 1.00 93.56 115 HIS A O 1
ATOM 906 N N . PRO A 1 116 ? 7.230 -4.513 -13.371 1.00 93.44 116 PRO A N 1
ATOM 907 C CA . PRO A 1 116 ? 8.672 -4.350 -13.502 1.00 93.44 116 PRO A CA 1
ATOM 908 C C . PRO A 1 116 ? 9.091 -4.376 -14.978 1.00 93.44 116 PRO A C 1
ATOM 910 O O . PRO A 1 116 ? 8.642 -5.245 -15.725 1.00 93.44 116 PRO A O 1
ATOM 913 N N . LEU A 1 117 ? 9.971 -3.459 -15.380 1.00 90.50 117 LEU A N 1
ATOM 914 C CA . LEU A 1 117 ? 10.363 -3.268 -16.785 1.00 90.50 117 LEU A CA 1
ATOM 915 C C . LEU A 1 117 ? 11.144 -4.452 -17.379 1.00 90.50 117 LEU A C 1
ATOM 917 O O . LEU A 1 117 ? 11.134 -4.650 -18.588 1.00 90.50 117 LEU A O 1
ATOM 921 N N . ASP A 1 118 ? 11.791 -5.267 -16.543 1.00 91.94 118 ASP A N 1
ATOM 922 C CA . ASP A 1 118 ? 12.548 -6.448 -16.971 1.00 91.94 118 ASP A CA 1
ATOM 923 C C . ASP A 1 118 ? 11.704 -7.730 -17.120 1.00 91.94 118 ASP A C 1
ATOM 925 O O . ASP A 1 118 ? 12.219 -8.739 -17.600 1.00 91.94 118 ASP A O 1
ATOM 929 N N . GLU A 1 119 ? 10.420 -7.723 -16.733 1.00 87.62 119 GLU A N 1
ATOM 930 C CA . GLU A 1 119 ? 9.507 -8.867 -16.940 1.00 87.62 119 GLU A CA 1
ATOM 931 C C . GLU A 1 119 ? 8.208 -8.511 -17.666 1.00 87.62 119 GLU A C 1
ATOM 933 O O . GLU A 1 119 ? 7.511 -9.404 -18.155 1.00 87.62 119 GLU A O 1
ATOM 938 N N . PHE A 1 120 ? 7.846 -7.233 -17.700 1.00 78.88 120 PHE A N 1
ATOM 939 C CA . PHE A 1 120 ? 6.619 -6.747 -18.302 1.00 78.88 120 PHE A CA 1
ATOM 940 C C . PHE A 1 120 ? 6.953 -5.561 -19.195 1.00 78.88 120 PHE A C 1
ATOM 942 O O . PHE A 1 120 ? 7.624 -4.630 -18.754 1.00 78.88 120 PHE A O 1
ATOM 949 N N . ASP A 1 121 ? 6.437 -5.580 -20.423 1.00 77.25 121 ASP A N 1
ATOM 950 C CA . ASP A 1 121 ? 6.461 -4.417 -21.303 1.00 77.25 121 ASP A CA 1
ATOM 951 C C . ASP A 1 121 ? 5.510 -3.352 -20.734 1.00 77.25 121 ASP A C 1
ATOM 953 O O . ASP A 1 121 ? 4.319 -3.285 -21.042 1.00 77.25 121 ASP A O 1
ATOM 957 N N . ALA A 1 122 ? 6.029 -2.614 -19.752 1.00 68.31 122 ALA A N 1
ATOM 958 C CA . ALA A 1 122 ? 5.352 -1.528 -19.059 1.00 68.31 122 ALA A CA 1
ATOM 959 C C . ALA A 1 122 ? 5.676 -0.172 -19.703 1.00 68.31 122 ALA A C 1
ATOM 961 O O . ALA A 1 122 ? 5.516 0.865 -19.043 1.00 68.31 122 ALA A O 1
ATOM 962 N N . GLU A 1 123 ? 6.171 -0.175 -20.948 1.00 71.06 123 GLU A N 1
ATOM 963 C CA . GLU A 1 123 ? 6.413 1.046 -21.703 1.00 71.06 123 GLU A CA 1
ATOM 964 C C . GLU A 1 123 ? 5.115 1.867 -21.778 1.00 71.06 123 GLU A C 1
ATOM 966 O O . GLU A 1 123 ? 4.015 1.348 -21.978 1.00 71.06 123 GLU A O 1
ATOM 971 N N . GLY A 1 124 ? 5.221 3.168 -21.502 1.00 79.75 124 GLY A N 1
ATOM 972 C CA . GLY A 1 124 ? 4.068 4.042 -21.302 1.00 79.75 124 GLY A CA 1
ATOM 973 C C . GLY A 1 124 ? 3.978 4.502 -19.854 1.00 79.75 124 GLY A C 1
ATOM 974 O O . GLY A 1 124 ? 4.780 5.331 -19.435 1.00 79.75 124 GLY A O 1
ATOM 975 N N . ALA A 1 125 ? 3.020 3.976 -19.084 1.00 78.25 125 ALA A N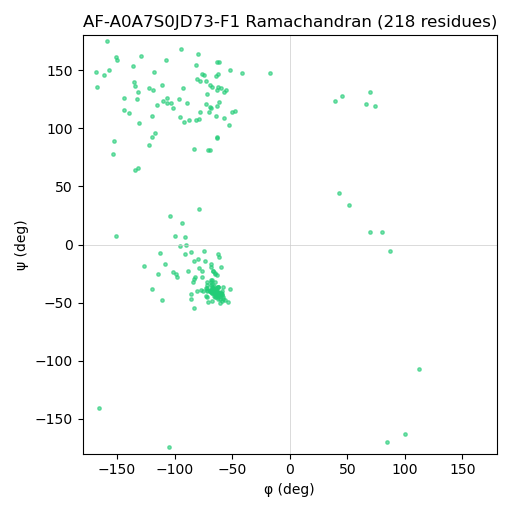 1
ATOM 976 C CA . ALA A 1 125 ? 2.628 4.522 -17.777 1.00 78.25 125 ALA A CA 1
ATOM 977 C C . ALA A 1 125 ? 3.748 4.581 -16.720 1.00 78.25 125 ALA A C 1
ATOM 979 O O . ALA A 1 125 ? 3.607 5.315 -15.745 1.00 78.25 125 ALA A O 1
ATOM 980 N N . ASN A 1 126 ? 4.836 3.819 -16.877 1.00 87.75 126 ASN A N 1
ATOM 981 C CA . ASN A 1 126 ? 5.991 3.874 -15.976 1.00 87.75 126 ASN A CA 1
ATOM 982 C C . ASN A 1 126 ? 7.167 4.683 -16.543 1.00 87.75 126 ASN A C 1
ATOM 984 O O . ASN A 1 126 ? 7.962 5.198 -15.760 1.00 87.75 126 ASN A O 1
ATOM 988 N N . THR A 1 127 ? 7.268 4.831 -17.864 1.00 85.50 127 THR A N 1
ATOM 989 C CA . THR A 1 127 ? 8.428 5.434 -18.545 1.00 85.50 127 THR A CA 1
ATOM 990 C C . THR A 1 127 ? 8.151 6.816 -19.138 1.00 85.50 127 THR A C 1
ATOM 992 O O . THR A 1 127 ? 9.090 7.545 -19.440 1.00 85.50 127 THR A O 1
ATOM 995 N N . SER A 1 128 ? 6.882 7.204 -19.296 1.00 85.00 128 SER A N 1
ATOM 996 C CA . SER A 1 128 ? 6.476 8.466 -19.922 1.00 85.00 128 SER A CA 1
ATOM 997 C C . SER A 1 128 ? 5.136 8.987 -19.381 1.00 85.00 128 SER A C 1
ATOM 999 O O . SER A 1 128 ? 4.343 8.254 -18.786 1.00 85.00 128 SER A O 1
ATOM 1001 N N . GLY A 1 129 ? 4.870 10.277 -19.596 1.00 86.19 129 GLY A N 1
ATOM 1002 C CA . GLY A 1 129 ? 3.599 10.914 -19.247 1.00 86.19 129 GLY A CA 1
ATOM 1003 C C . GLY A 1 129 ? 3.493 11.383 -17.786 1.00 86.19 129 GLY A C 1
ATOM 1004 O O . GLY A 1 129 ? 4.482 11.407 -17.053 1.00 86.19 129 GLY A O 1
ATOM 1005 N N . PRO A 1 130 ? 2.287 11.782 -17.337 1.00 82.88 130 PRO A N 1
ATOM 1006 C CA . PRO A 1 130 ? 2.090 12.424 -16.030 1.00 82.88 130 PRO A CA 1
ATOM 1007 C C . PRO A 1 130 ? 2.326 11.481 -14.844 1.00 82.88 130 PRO A C 1
ATOM 1009 O O . PRO A 1 130 ? 2.565 11.932 -13.727 1.00 82.88 130 PRO A O 1
ATOM 1012 N N . LEU A 1 131 ? 2.279 10.172 -15.091 1.00 83.50 131 LEU A N 1
ATOM 1013 C CA . LEU A 1 131 ? 2.580 9.129 -14.121 1.00 83.50 131 LEU A CA 1
ATOM 1014 C C . LEU A 1 131 ? 3.959 8.516 -14.381 1.00 83.50 131 LEU A C 1
ATOM 1016 O O . LEU A 1 131 ? 4.178 7.377 -14.005 1.00 83.50 131 LEU A O 1
ATOM 1020 N N . GLN A 1 132 ? 4.912 9.187 -15.022 1.00 89.56 132 GLN A N 1
ATOM 1021 C CA . GLN A 1 132 ? 6.244 8.592 -15.175 1.00 89.56 132 GLN A CA 1
ATOM 1022 C C . GLN A 1 132 ? 6.933 8.382 -13.816 1.00 89.56 132 GLN A C 1
ATOM 1024 O O . GLN A 1 132 ? 6.748 9.158 -12.872 1.00 89.56 132 GLN A O 1
ATOM 1029 N N . LEU A 1 133 ? 7.713 7.309 -13.697 1.00 90.38 133 LEU A N 1
ATOM 1030 C CA . LEU A 1 133 ? 8.546 7.058 -12.525 1.00 90.38 133 LEU A CA 1
ATOM 1031 C C . LEU A 1 133 ? 9.851 7.855 -12.618 1.00 90.38 133 LEU A C 1
ATOM 1033 O O . LEU A 1 133 ? 10.325 8.191 -13.698 1.00 90.38 133 LEU A O 1
ATOM 1037 N N . THR A 1 134 ? 10.450 8.155 -11.466 1.00 88.50 134 THR A N 1
ATOM 1038 C CA . THR A 1 134 ? 11.722 8.895 -11.368 1.00 88.50 134 THR A CA 1
ATOM 1039 C C . THR A 1 134 ? 12.925 8.114 -11.886 1.00 88.50 134 THR A C 1
ATOM 1041 O O . THR A 1 134 ? 13.979 8.697 -12.124 1.00 88.50 134 THR A O 1
ATOM 1044 N N . ARG A 1 135 ? 12.780 6.798 -12.028 1.00 90.56 135 ARG A N 1
ATOM 1045 C CA . ARG A 1 135 ? 13.774 5.887 -12.586 1.00 90.56 135 ARG A CA 1
ATOM 1046 C C . ARG A 1 135 ? 13.098 4.610 -13.058 1.00 90.56 135 ARG A C 1
ATOM 1048 O O . ARG A 1 135 ? 11.923 4.374 -12.781 1.00 90.56 135 ARG A O 1
ATOM 1055 N N . GLU A 1 136 ? 13.883 3.749 -13.682 1.00 91.38 136 GLU A N 1
ATOM 1056 C CA . GLU A 1 136 ? 13.471 2.394 -14.009 1.00 91.38 136 GLU A CA 1
ATOM 1057 C C . GLU A 1 136 ? 13.330 1.526 -12.752 1.00 91.38 136 GLU A C 1
ATOM 1059 O O . GLU A 1 136 ? 14.164 1.545 -11.834 1.00 91.38 136 GLU A O 1
ATOM 1064 N N . PHE A 1 137 ? 12.258 0.738 -12.734 1.00 93.06 137 PHE A N 1
ATOM 1065 C CA . PHE A 1 137 ? 11.974 -0.242 -11.697 1.00 93.06 137 PHE A CA 1
ATOM 1066 C C . PHE A 1 137 ? 11.909 -1.627 -12.317 1.00 93.06 137 PHE A C 1
ATOM 1068 O O . PHE A 1 137 ? 10.978 -1.965 -13.044 1.00 93.06 137 PHE A O 1
ATOM 1075 N N . ASN A 1 138 ? 12.911 -2.425 -11.979 1.00 94.12 138 ASN A N 1
ATOM 1076 C CA . ASN A 1 138 ? 12.985 -3.835 -12.319 1.00 94.12 138 ASN A CA 1
ATOM 1077 C C . ASN A 1 138 ? 12.444 -4.678 -11.167 1.00 94.12 138 ASN A C 1
ATOM 1079 O O . ASN A 1 138 ? 12.246 -4.197 -10.044 1.00 94.12 138 ASN A O 1
ATOM 1083 N N . LYS A 1 139 ? 12.235 -5.962 -11.428 1.00 95.56 139 LYS A N 1
ATOM 1084 C CA . LYS A 1 139 ? 11.860 -6.921 -10.404 1.00 95.56 139 LYS A CA 1
ATOM 1085 C C . LYS A 1 139 ? 12.898 -6.924 -9.294 1.00 95.56 139 LYS A C 1
ATOM 1087 O O . LYS A 1 139 ? 14.098 -7.067 -9.529 1.00 95.56 139 LYS A O 1
ATOM 1092 N N . HIS A 1 140 ? 12.419 -6.829 -8.056 1.00 97.00 140 HIS A N 1
ATOM 1093 C CA . HIS A 1 140 ? 13.281 -6.952 -6.887 1.00 97.00 140 HIS A CA 1
ATOM 1094 C C . HIS A 1 140 ? 13.924 -8.341 -6.872 1.00 97.00 140 HIS A C 1
ATOM 1096 O O . HIS A 1 140 ? 13.222 -9.355 -6.845 1.00 97.00 140 HIS A O 1
ATOM 1102 N N . LYS A 1 141 ? 15.256 -8.392 -6.862 1.00 96.88 141 LYS A N 1
ATOM 1103 C CA . LYS A 1 141 ? 16.038 -9.631 -6.721 1.00 96.88 141 LYS A CA 1
ATOM 1104 C C . LYS A 1 141 ? 16.500 -9.809 -5.281 1.00 96.88 141 LYS A C 1
ATOM 1106 O O . LYS A 1 141 ? 16.698 -10.929 -4.819 1.00 96.88 141 LYS A O 1
ATOM 1111 N N . THR A 1 142 ? 16.618 -8.702 -4.554 1.00 97.75 142 THR A N 1
ATOM 1112 C CA . THR A 1 142 ? 17.016 -8.665 -3.153 1.00 97.75 142 THR A CA 1
ATOM 1113 C C . THR A 1 142 ? 16.047 -7.841 -2.309 1.00 97.75 142 THR A C 1
ATOM 1115 O O . THR A 1 142 ? 15.306 -6.987 -2.800 1.00 97.75 142 THR A O 1
ATOM 1118 N N . LEU A 1 143 ? 16.103 -8.048 -0.989 1.00 97.38 143 LEU A N 1
ATOM 1119 C CA . LEU A 1 143 ? 15.360 -7.216 -0.041 1.00 97.38 143 LEU A CA 1
ATOM 1120 C C . LEU A 1 143 ? 15.829 -5.750 -0.074 1.00 97.38 143 LEU A C 1
ATOM 1122 O O . LEU A 1 143 ? 15.057 -4.853 0.256 1.00 97.38 143 LEU A O 1
ATOM 1126 N N . SER A 1 144 ? 17.082 -5.502 -0.469 1.00 97.69 144 SER A N 1
ATOM 1127 C CA . SER A 1 144 ? 17.611 -4.147 -0.643 1.00 97.69 144 SER A CA 1
ATOM 1128 C C . SER A 1 144 ? 16.894 -3.419 -1.78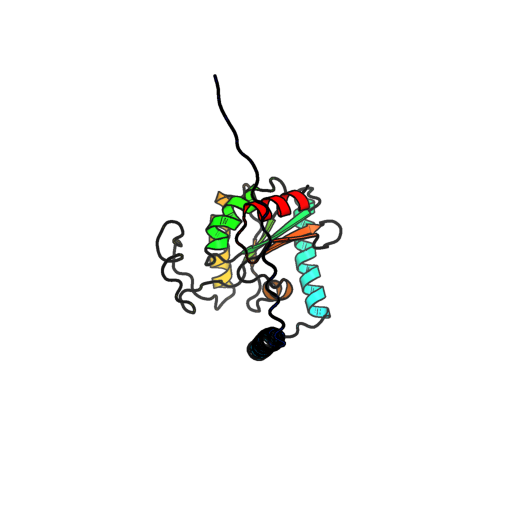1 1.00 97.69 144 SER A C 1
ATOM 1130 O O . SER A 1 144 ? 16.431 -2.297 -1.584 1.00 97.69 144 SER A O 1
ATOM 1132 N N . ASP A 1 145 ? 16.691 -4.086 -2.921 1.00 96.62 145 ASP A N 1
ATOM 1133 C CA . ASP A 1 145 ? 15.977 -3.525 -4.080 1.00 96.62 145 ASP A CA 1
ATOM 1134 C C . ASP A 1 145 ? 14.538 -3.145 -3.706 1.00 96.62 145 ASP A C 1
ATOM 1136 O O . ASP A 1 145 ? 14.035 -2.071 -4.054 1.00 96.62 145 ASP A O 1
ATOM 1140 N N . ARG A 1 146 ? 13.878 -4.013 -2.929 1.00 97.81 146 ARG A N 1
ATOM 1141 C CA . ARG A 1 146 ? 12.519 -3.755 -2.449 1.00 97.81 146 ARG A CA 1
ATOM 1142 C C . ARG A 1 146 ? 12.471 -2.602 -1.448 1.00 97.81 146 ARG A C 1
ATOM 1144 O O . ARG A 1 146 ? 11.559 -1.784 -1.502 1.00 97.81 146 ARG A O 1
ATOM 1151 N N . ARG A 1 147 ? 13.469 -2.477 -0.565 1.00 97.31 147 ARG A N 1
ATOM 1152 C CA . ARG A 1 147 ? 13.601 -1.326 0.351 1.00 97.31 147 ARG A CA 1
ATOM 1153 C C . ARG A 1 147 ? 13.855 -0.017 -0.392 1.00 97.31 147 ARG A C 1
ATOM 1155 O O . ARG A 1 147 ? 13.295 1.002 0.004 1.00 97.31 147 ARG A O 1
ATOM 1162 N N . ALA A 1 148 ? 14.657 -0.034 -1.455 1.00 96.00 148 ALA A N 1
ATOM 1163 C CA . ALA A 1 148 ? 14.854 1.136 -2.306 1.00 96.00 148 ALA A CA 1
ATOM 1164 C C . ALA A 1 148 ? 13.525 1.575 -2.939 1.00 96.00 148 ALA A C 1
ATOM 1166 O O . ALA A 1 148 ? 13.159 2.745 -2.861 1.00 96.00 148 ALA A O 1
ATOM 1167 N N . SER A 1 149 ? 12.743 0.618 -3.442 1.00 95.88 149 SER A N 1
ATOM 1168 C CA . SER A 1 149 ? 11.419 0.897 -4.010 1.00 95.88 149 SER A CA 1
ATOM 1169 C C . SER A 1 149 ? 10.413 1.378 -2.960 1.00 95.88 149 SER A C 1
ATOM 1171 O O . SER A 1 149 ? 9.666 2.322 -3.203 1.00 95.88 149 SER A O 1
ATOM 1173 N N . ALA A 1 150 ? 10.464 0.825 -1.744 1.00 96.44 150 ALA A N 1
ATOM 1174 C CA . ALA A 1 150 ? 9.672 1.290 -0.606 1.00 96.44 150 ALA A CA 1
ATOM 1175 C C . ALA A 1 150 ? 9.998 2.740 -0.207 1.00 96.44 150 ALA A C 1
ATOM 1177 O O . ALA A 1 150 ? 9.102 3.499 0.152 1.00 96.44 150 ALA A O 1
ATOM 1178 N N . LYS A 1 151 ? 11.269 3.158 -0.290 1.00 96.00 151 LYS A N 1
ATOM 1179 C CA . LYS A 1 151 ? 11.670 4.548 -0.017 1.00 96.00 151 LYS A CA 1
ATOM 1180 C C . LYS A 1 151 ? 11.001 5.520 -0.992 1.00 96.00 151 LYS A C 1
ATOM 1182 O O . LYS A 1 151 ? 10.520 6.569 -0.569 1.00 96.00 151 LYS A O 1
ATOM 1187 N N . GLU A 1 152 ? 10.943 5.165 -2.271 1.00 93.56 152 GLU A N 1
ATOM 1188 C CA . GLU A 1 152 ? 10.285 5.981 -3.297 1.00 93.56 152 GLU A CA 1
ATOM 1189 C C . GLU A 1 152 ? 8.763 5.948 -3.169 1.00 93.56 152 GLU A C 1
ATOM 1191 O O . GLU A 1 152 ? 8.125 6.997 -3.244 1.00 93.56 152 GLU A O 1
ATOM 1196 N N . ALA A 1 153 ? 8.184 4.783 -2.870 1.00 93.69 153 ALA A N 1
ATOM 1197 C CA . ALA A 1 153 ? 6.763 4.672 -2.566 1.00 93.69 153 ALA A CA 1
ATOM 1198 C C . ALA A 1 153 ? 6.376 5.566 -1.376 1.00 93.69 153 ALA A C 1
ATOM 1200 O O . ALA A 1 153 ? 5.419 6.330 -1.468 1.00 93.69 153 ALA A O 1
ATOM 1201 N N . LYS A 1 154 ? 7.166 5.555 -0.294 1.00 94.12 154 LYS A N 1
ATOM 1202 C CA . LYS A 1 154 ? 6.977 6.436 0.868 1.00 94.12 154 LYS A CA 1
ATOM 1203 C C . LYS A 1 154 ? 7.047 7.922 0.493 1.00 94.12 154 LYS A C 1
ATOM 1205 O O . LYS A 1 154 ? 6.218 8.690 0.968 1.00 94.12 154 LYS A O 1
ATOM 1210 N N . ALA A 1 155 ? 7.981 8.318 -0.374 1.00 92.00 155 ALA A N 1
ATOM 1211 C CA . ALA A 1 155 ? 8.085 9.697 -0.861 1.00 92.00 155 ALA A CA 1
ATOM 1212 C C . ALA A 1 155 ? 6.896 10.117 -1.749 1.00 92.00 155 ALA A C 1
ATOM 1214 O O . ALA A 1 155 ? 6.520 11.289 -1.781 1.00 92.00 155 ALA A O 1
ATOM 1215 N N . LEU A 1 156 ? 6.293 9.171 -2.476 1.00 90.12 156 LEU A N 1
ATOM 1216 C CA . LEU A 1 156 ? 5.066 9.408 -3.234 1.00 90.12 156 LEU A CA 1
ATOM 1217 C C . LEU A 1 156 ? 3.867 9.571 -2.294 1.00 90.12 156 LEU A C 1
ATOM 1219 O O . LEU A 1 156 ? 3.149 10.559 -2.409 1.00 90.12 156 LEU A O 1
ATOM 1223 N N . ILE A 1 157 ? 3.690 8.654 -1.337 1.00 91.19 157 ILE A N 1
ATOM 1224 C CA . ILE A 1 157 ? 2.584 8.680 -0.366 1.00 91.19 157 ILE A CA 1
ATOM 1225 C C . ILE A 1 157 ? 2.590 9.972 0.452 1.00 91.19 157 ILE A C 1
ATOM 1227 O O . ILE A 1 157 ? 1.531 10.556 0.656 1.00 91.19 157 ILE A O 1
ATOM 1231 N N . SER A 1 158 ? 3.764 10.472 0.860 1.00 90.75 158 SER A N 1
ATOM 1232 C CA . SER A 1 158 ? 3.868 11.701 1.663 1.00 90.75 158 SER A CA 1
ATOM 1233 C C . SER A 1 158 ? 3.327 12.962 0.975 1.00 90.75 158 SER A C 1
ATOM 1235 O O . SER A 1 158 ? 3.202 13.999 1.617 1.00 90.75 158 SER A O 1
ATOM 1237 N N . LYS A 1 159 ? 3.022 12.906 -0.329 1.00 87.31 159 LYS A N 1
ATOM 1238 C CA . LYS A 1 159 ? 2.342 13.993 -1.053 1.00 87.31 159 LYS A CA 1
ATOM 1239 C C . LYS A 1 159 ? 0.828 14.014 -0.808 1.00 87.31 159 LYS A C 1
ATOM 1241 O O . LYS A 1 159 ? 0.189 15.032 -1.063 1.00 87.31 159 LYS A O 1
ATOM 1246 N N . PHE A 1 160 ? 0.258 12.898 -0.358 1.00 85.75 160 PHE A N 1
ATOM 1247 C CA . PHE A 1 160 ? -1.185 12.687 -0.248 1.00 85.75 160 PHE A CA 1
ATOM 1248 C C . PHE A 1 160 ? -1.639 12.416 1.186 1.00 85.75 160 PHE A C 1
ATOM 1250 O O . PHE A 1 160 ? -2.684 12.921 1.590 1.00 85.75 160 PHE A O 1
ATOM 1257 N N . GLU A 1 161 ? -0.848 11.664 1.952 1.00 86.44 161 GLU A N 1
ATOM 1258 C CA . GLU A 1 161 ? -1.087 11.395 3.368 1.00 86.44 161 GLU A CA 1
ATOM 1259 C C . GLU A 1 161 ? -0.169 12.290 4.221 1.00 86.44 161 GLU A C 1
ATOM 1261 O O . GLU A 1 161 ? 1.059 12.201 4.103 1.00 86.44 161 GLU A O 1
ATOM 1266 N N . PRO A 1 162 ? -0.724 13.189 5.055 1.00 81.69 162 PRO A N 1
ATOM 1267 C CA . PRO A 1 162 ? 0.077 14.028 5.934 1.00 81.69 162 PRO A CA 1
ATOM 1268 C C . PRO A 1 162 ? 0.620 13.225 7.126 1.00 81.69 162 PRO A C 1
ATOM 1270 O O . PRO A 1 162 ? -0.064 12.371 7.681 1.00 81.69 162 PRO A O 1
ATOM 1273 N N . GLY A 1 163 ? 1.828 13.565 7.582 1.00 86.19 163 GLY A N 1
ATOM 1274 C CA . GLY A 1 163 ? 2.435 12.986 8.785 1.00 86.19 163 GLY A CA 1
ATOM 1275 C C . GLY A 1 163 ? 3.465 11.888 8.511 1.00 86.19 163 GLY A C 1
ATOM 1276 O O . GLY A 1 163 ? 4.039 11.785 7.425 1.00 86.19 163 GLY A O 1
ATOM 1277 N N . GLU A 1 164 ? 3.775 11.098 9.543 1.00 89.25 164 GLU A N 1
ATOM 1278 C CA . GLU A 1 164 ? 4.776 10.037 9.438 1.00 89.25 164 GLU A CA 1
ATOM 1279 C C . GLU A 1 164 ? 4.202 8.793 8.747 1.00 89.25 164 GLU A C 1
ATOM 1281 O O . GLU A 1 164 ? 3.454 8.014 9.334 1.00 89.25 164 GLU A O 1
ATOM 1286 N N . ILE A 1 165 ? 4.638 8.553 7.508 1.00 92.25 165 ILE A N 1
ATOM 1287 C CA . ILE A 1 165 ? 4.246 7.356 6.759 1.00 92.25 165 ILE A CA 1
ATOM 1288 C C . ILE A 1 165 ? 4.899 6.107 7.361 1.00 92.25 165 ILE A C 1
ATOM 1290 O O . ILE A 1 165 ? 6.124 5.914 7.276 1.00 92.25 165 ILE A O 1
ATOM 1294 N N . THR A 1 166 ? 4.076 5.220 7.918 1.00 93.44 166 THR A N 1
ATOM 1295 C CA . THR A 1 166 ? 4.515 3.915 8.424 1.00 93.44 166 THR A CA 1
ATOM 1296 C C . THR A 1 166 ? 4.480 2.887 7.299 1.00 93.44 166 THR A C 1
ATOM 1298 O O . THR A 1 166 ? 3.414 2.425 6.902 1.00 93.44 166 THR A O 1
ATOM 1301 N N . MET A 1 167 ? 5.656 2.484 6.809 1.00 95.12 167 MET A N 1
ATOM 1302 C CA . MET A 1 167 ? 5.783 1.489 5.741 1.00 95.12 167 MET A CA 1
ATOM 1303 C C . MET A 1 167 ? 6.635 0.292 6.163 1.00 95.12 167 MET A C 1
ATOM 1305 O O . MET A 1 167 ? 7.723 0.432 6.723 1.00 95.12 167 MET A O 1
ATOM 1309 N N . PHE A 1 168 ? 6.136 -0.900 5.854 1.00 94.38 168 PHE A N 1
ATOM 1310 C CA . PHE A 1 168 ? 6.837 -2.170 5.958 1.00 94.38 168 PHE A CA 1
ATOM 1311 C C . PHE A 1 168 ? 7.200 -2.692 4.565 1.00 94.38 168 PHE A C 1
ATOM 1313 O O . PHE A 1 168 ? 6.588 -2.317 3.572 1.00 94.38 168 PHE A O 1
ATOM 1320 N N . VAL A 1 169 ? 8.189 -3.575 4.495 1.00 96.62 169 VAL A N 1
ATOM 1321 C CA . VAL A 1 169 ? 8.598 -4.236 3.254 1.00 96.62 169 VAL A CA 1
ATOM 1322 C C . VAL A 1 169 ? 8.321 -5.722 3.393 1.00 96.62 169 VAL A C 1
ATOM 1324 O O . VAL A 1 169 ? 8.871 -6.347 4.301 1.00 96.62 169 VAL A O 1
ATOM 1327 N N . ASP A 1 170 ? 7.485 -6.283 2.518 1.00 96.06 170 ASP A N 1
ATOM 1328 C CA . ASP A 1 170 ? 7.244 -7.725 2.513 1.00 96.06 170 ASP A CA 1
ATOM 1329 C C . ASP A 1 170 ? 8.538 -8.486 2.196 1.00 96.06 170 ASP A C 1
ATOM 1331 O O . ASP A 1 170 ? 9.392 -8.018 1.436 1.00 96.06 170 ASP A O 1
ATOM 1335 N N . GLY A 1 171 ? 8.689 -9.670 2.785 1.00 95.50 171 GLY A N 1
ATOM 1336 C CA . GLY A 1 171 ? 9.845 -10.527 2.544 1.00 95.50 171 GLY A CA 1
ATOM 1337 C C . GLY A 1 171 ? 9.917 -10.972 1.084 1.00 95.50 171 GLY A C 1
ATOM 1338 O O . GLY A 1 171 ? 8.904 -11.028 0.396 1.00 95.50 171 GLY A O 1
ATOM 1339 N N . MET A 1 172 ? 11.110 -11.339 0.609 1.00 97.00 172 MET A N 1
ATOM 1340 C CA . MET A 1 172 ? 11.319 -11.786 -0.782 1.00 97.00 172 MET A CA 1
ATOM 1341 C C . MET A 1 172 ? 10.554 -13.067 -1.160 1.00 97.00 172 MET A C 1
ATOM 1343 O O . MET A 1 172 ? 10.550 -13.456 -2.322 1.00 97.00 172 MET A O 1
ATOM 1347 N N . ASP A 1 173 ? 9.924 -13.730 -0.191 1.00 95.62 173 ASP A N 1
ATOM 1348 C CA . ASP A 1 173 ? 9.028 -14.868 -0.389 1.00 95.62 173 ASP A CA 1
ATOM 1349 C C . ASP A 1 173 ? 7.551 -14.467 -0.564 1.00 95.62 173 ASP A C 1
ATOM 1351 O O . ASP A 1 173 ? 6.690 -15.348 -0.615 1.00 95.62 173 ASP A O 1
ATOM 1355 N N . ASP A 1 174 ? 7.267 -13.162 -0.647 1.00 94.81 174 ASP A N 1
ATOM 1356 C CA . ASP A 1 174 ? 5.955 -12.555 -0.913 1.00 94.81 174 ASP A CA 1
ATOM 1357 C C . ASP A 1 174 ? 4.855 -13.089 0.028 1.00 94.81 174 ASP A C 1
ATOM 1359 O O . ASP A 1 174 ? 3.699 -13.297 -0.349 1.00 94.81 174 ASP A O 1
ATOM 1363 N N . LYS A 1 175 ? 5.227 -13.394 1.279 1.00 93.12 175 LYS A N 1
ATOM 1364 C CA . LYS A 1 175 ? 4.354 -14.088 2.232 1.00 93.12 175 LYS A CA 1
ATOM 1365 C C . LYS A 1 175 ? 3.154 -13.260 2.666 1.00 93.12 175 LYS A C 1
ATOM 1367 O O . LYS A 1 175 ? 2.077 -13.838 2.830 1.00 93.12 175 LYS A O 1
ATOM 1372 N N . LEU A 1 176 ? 3.324 -11.962 2.929 1.00 91.69 176 LEU A N 1
ATOM 1373 C CA . LEU A 1 176 ? 2.198 -11.112 3.319 1.00 91.69 176 LEU A CA 1
ATOM 1374 C C . LEU A 1 176 ? 1.304 -10.852 2.114 1.00 91.69 176 LEU A C 1
ATOM 1376 O O . LEU A 1 176 ? 0.091 -11.006 2.221 1.00 91.69 176 LEU A O 1
ATOM 1380 N N . GLU A 1 177 ? 1.900 -10.552 0.967 1.00 93.56 177 GLU A N 1
ATOM 1381 C CA . GLU A 1 177 ? 1.184 -10.391 -0.291 1.00 93.56 177 GLU A CA 1
ATOM 1382 C C . GLU A 1 177 ? 0.317 -11.619 -0.609 1.00 93.56 177 GLU A C 1
ATOM 1384 O O . GLU A 1 177 ? -0.879 -11.480 -0.865 1.00 93.56 177 GLU A O 1
ATOM 1389 N N . ALA A 1 178 ? 0.883 -12.827 -0.537 1.00 92.25 178 ALA A N 1
ATOM 1390 C CA . ALA A 1 178 ? 0.164 -14.068 -0.812 1.00 92.25 178 ALA A CA 1
ATOM 1391 C C . ALA A 1 178 ? -0.909 -14.374 0.242 1.00 92.25 178 ALA A C 1
ATOM 1393 O O . ALA A 1 178 ? -1.988 -14.853 -0.099 1.00 92.25 178 ALA A O 1
ATOM 1394 N N . LEU A 1 179 ? -0.638 -14.098 1.524 1.00 89.69 179 LEU A N 1
ATOM 1395 C CA . LEU A 1 179 ? -1.600 -14.297 2.613 1.00 89.69 179 LEU A CA 1
ATOM 1396 C C . LEU A 1 179 ? -2.849 -13.426 2.450 1.00 89.69 179 LEU A C 1
ATOM 1398 O O . LEU A 1 179 ? -3.942 -13.857 2.821 1.00 89.69 179 LEU A O 1
ATOM 1402 N N . TYR A 1 180 ? -2.662 -12.211 1.945 1.00 89.56 180 TYR A N 1
ATOM 1403 C CA . TYR A 1 180 ? -3.720 -11.241 1.718 1.00 89.56 180 TYR A CA 1
ATOM 1404 C C . TYR A 1 180 ? -4.162 -11.201 0.252 1.00 89.56 180 TYR A C 1
ATOM 1406 O O . TYR A 1 180 ? -4.931 -10.322 -0.094 1.00 89.56 180 TYR A O 1
ATOM 1414 N N . GLU A 1 181 ? -3.702 -12.092 -0.630 1.00 91.31 181 GLU A N 1
ATOM 1415 C CA . GLU A 1 181 ? -4.034 -12.055 -2.068 1.00 91.31 181 GLU A CA 1
ATOM 1416 C C . GLU A 1 181 ? -3.973 -10.626 -2.652 1.00 91.31 181 GLU A C 1
ATOM 1418 O O . GLU A 1 181 ? -4.899 -10.157 -3.313 1.00 91.31 181 GLU A O 1
ATOM 1423 N N . ALA A 1 182 ? -2.923 -9.882 -2.299 1.00 92.31 182 ALA A N 1
ATOM 1424 C CA . ALA A 1 182 ? -2.947 -8.423 -2.381 1.00 92.31 182 ALA A CA 1
ATOM 1425 C C . ALA A 1 182 ? -2.471 -7.851 -3.728 1.00 92.31 182 ALA A C 1
ATOM 1427 O O . ALA A 1 182 ? -2.441 -6.637 -3.909 1.00 92.31 182 ALA A O 1
ATOM 1428 N N . ARG A 1 183 ? -2.082 -8.707 -4.678 1.00 90.00 183 ARG A N 1
ATOM 1429 C CA . ARG A 1 183 ? -1.580 -8.282 -5.992 1.00 90.00 183 ARG A CA 1
ATOM 1430 C C . ARG A 1 183 ? -2.704 -7.806 -6.930 1.00 90.00 183 ARG A C 1
ATOM 1432 O O . ARG A 1 183 ? -3.775 -8.412 -6.934 1.00 90.00 183 ARG A O 1
ATOM 1439 N N . PRO A 1 184 ? -2.443 -6.813 -7.809 1.00 89.44 184 PRO A N 1
ATOM 1440 C CA . PRO A 1 184 ? -1.236 -5.971 -7.885 1.00 89.44 184 PRO A CA 1
ATOM 1441 C C . PRO A 1 184 ? -1.224 -4.823 -6.858 1.00 89.44 184 PRO A C 1
ATOM 1443 O O . PRO A 1 184 ? -0.199 -4.177 -6.677 1.00 89.44 184 PRO A O 1
ATOM 1446 N N . TRP A 1 185 ? -2.367 -4.571 -6.218 1.00 90.69 185 TRP A N 1
ATOM 1447 C CA . TRP A 1 185 ? -2.574 -3.625 -5.125 1.00 90.69 185 TRP A CA 1
ATOM 1448 C C . TRP A 1 185 ? -3.880 -3.989 -4.397 1.00 90.69 185 TRP A C 1
ATOM 1450 O O . TRP A 1 185 ? -4.848 -4.425 -5.036 1.00 90.69 185 TRP A O 1
ATOM 1460 N N . ARG A 1 186 ? -3.928 -3.782 -3.075 1.00 92.00 186 ARG A N 1
ATOM 1461 C CA . ARG A 1 186 ? -5.151 -3.916 -2.267 1.00 92.00 186 ARG A CA 1
ATOM 1462 C C . ARG A 1 186 ? -5.072 -3.108 -0.979 1.00 92.00 186 ARG A C 1
ATOM 1464 O O . ARG A 1 186 ? -4.002 -2.989 -0.388 1.00 92.00 186 ARG A O 1
ATOM 1471 N N . GLN A 1 187 ? -6.224 -2.657 -0.504 1.00 92.00 187 GLN A N 1
ATOM 1472 C CA . GLN A 1 187 ? -6.414 -2.072 0.814 1.00 92.00 187 GLN A CA 1
ATOM 1473 C C . GLN A 1 187 ? -7.387 -2.891 1.652 1.00 92.00 187 GLN A C 1
ATOM 1475 O O . GLN A 1 187 ? -8.319 -3.510 1.142 1.00 92.00 187 GLN A O 1
ATOM 1480 N N . TYR A 1 188 ? -7.170 -2.880 2.957 1.00 93.06 188 TYR A N 1
ATOM 1481 C CA . TYR A 1 188 ? -8.016 -3.557 3.927 1.00 93.06 188 TYR A CA 1
ATOM 1482 C C . TYR A 1 188 ? -8.298 -2.639 5.093 1.00 93.06 188 TYR A C 1
ATOM 1484 O O . TYR A 1 188 ? -7.365 -2.041 5.620 1.00 93.06 188 TYR A O 1
ATOM 1492 N N . VAL A 1 189 ? -9.547 -2.597 5.544 1.00 93.25 189 VAL A N 1
ATOM 1493 C CA . VAL A 1 189 ? -9.901 -1.940 6.801 1.00 93.25 189 VAL A CA 1
ATOM 1494 C C . VAL A 1 189 ? -9.949 -3.005 7.886 1.00 93.25 189 VAL A C 1
ATOM 1496 O O . VAL A 1 189 ? -10.632 -4.024 7.749 1.00 93.25 189 VAL A O 1
ATOM 1499 N N . ILE A 1 190 ? -9.191 -2.790 8.956 1.00 94.31 190 ILE A N 1
ATOM 1500 C CA . ILE A 1 190 ? -9.057 -3.722 10.071 1.00 94.31 190 ILE A CA 1
ATOM 1501 C C . ILE A 1 190 ? -9.539 -3.059 11.355 1.00 94.31 190 ILE A C 1
ATOM 1503 O O . ILE A 1 190 ? -9.126 -1.948 11.686 1.00 94.31 190 ILE A O 1
ATOM 1507 N N . GLU A 1 191 ? -10.360 -3.771 12.119 1.00 94.62 191 GLU A N 1
ATOM 1508 C CA . GLU A 1 191 ? -10.732 -3.373 13.475 1.00 94.62 191 GLU A CA 1
ATOM 1509 C C . GLU A 1 191 ? -9.550 -3.569 14.439 1.00 94.62 191 GLU A C 1
ATOM 1511 O O . GLU A 1 191 ? -9.058 -4.686 14.618 1.00 94.62 191 GLU A O 1
ATOM 1516 N N . ALA A 1 192 ? -9.107 -2.494 15.099 1.00 93.19 192 ALA A N 1
ATOM 1517 C CA . ALA A 1 192 ? -7.895 -2.471 15.923 1.00 93.19 192 ALA A CA 1
ATOM 1518 C C . ALA A 1 192 ? -8.016 -3.197 17.275 1.00 93.19 192 ALA A C 1
ATOM 1520 O O . ALA A 1 192 ? -6.999 -3.519 17.895 1.00 93.19 192 ALA A O 1
ATOM 1521 N N . ALA A 1 193 ? -9.234 -3.524 17.713 1.00 90.88 193 ALA A N 1
ATOM 1522 C CA . ALA A 1 193 ? -9.457 -4.339 18.905 1.00 90.88 193 ALA A CA 1
ATOM 1523 C C . ALA A 1 193 ? -9.293 -5.847 18.634 1.00 90.88 193 ALA A C 1
ATOM 1525 O O . ALA A 1 193 ? -8.715 -6.561 19.457 1.00 90.88 193 ALA A O 1
ATOM 1526 N N . THR A 1 194 ? -9.772 -6.332 17.481 1.00 90.00 194 THR A N 1
ATOM 1527 C CA . THR A 1 194 ? -9.945 -7.775 17.213 1.00 90.00 194 THR A CA 1
ATOM 1528 C C . THR A 1 194 ? -9.044 -8.326 16.109 1.00 90.00 194 THR A C 1
ATOM 1530 O O . THR A 1 194 ? -8.755 -9.523 16.087 1.00 90.00 194 THR A O 1
ATOM 1533 N N . GLY A 1 195 ? -8.604 -7.483 15.177 1.00 87.56 195 GLY A N 1
ATOM 1534 C CA . GLY A 1 195 ? -7.831 -7.884 14.001 1.00 87.56 195 GLY A CA 1
ATOM 1535 C C . GLY A 1 195 ? -8.689 -8.449 12.896 1.00 87.56 195 GLY A C 1
ATOM 1536 O O . GLY A 1 195 ? -8.174 -9.012 11.928 1.00 87.56 195 GLY A O 1
ATOM 1537 N N . LYS A 1 196 ? -10.005 -8.296 13.032 1.00 90.12 196 LYS A N 1
ATOM 1538 C CA . LYS A 1 196 ? -10.956 -8.661 12.007 1.00 90.12 196 LYS A CA 1
ATOM 1539 C C . LYS A 1 196 ? -10.866 -7.664 10.856 1.00 90.12 196 LYS A C 1
ATOM 1541 O O . LYS A 1 196 ? -10.940 -6.453 11.049 1.00 90.12 196 LYS A O 1
ATOM 1546 N N . MET A 1 197 ? -10.732 -8.205 9.652 1.00 91.94 197 MET A N 1
ATOM 1547 C CA . MET A 1 197 ? -10.943 -7.461 8.418 1.00 91.94 197 MET A CA 1
ATOM 1548 C C . MET A 1 197 ? -12.431 -7.149 8.297 1.00 91.94 197 MET A C 1
ATOM 1550 O O . MET A 1 197 ? -13.248 -8.073 8.278 1.00 91.94 197 MET A O 1
ATOM 1554 N N . ILE A 1 198 ? -12.766 -5.863 8.270 1.00 92.25 198 ILE A N 1
ATOM 1555 C CA . ILE A 1 198 ? -14.147 -5.390 8.141 1.00 92.25 198 ILE A CA 1
ATOM 1556 C C . ILE A 1 198 ? -14.478 -5.011 6.702 1.00 92.25 198 ILE A C 1
ATOM 1558 O O . ILE A 1 198 ? -15.625 -5.161 6.299 1.00 92.25 198 ILE A O 1
ATOM 1562 N N . ASP A 1 199 ? -13.472 -4.600 5.927 1.00 90.56 199 ASP A N 1
ATOM 1563 C CA . ASP A 1 199 ? -13.630 -4.314 4.505 1.00 90.56 199 ASP A CA 1
ATOM 1564 C C . ASP A 1 199 ? -12.336 -4.592 3.724 1.00 90.56 199 ASP A C 1
ATOM 1566 O O . ASP A 1 199 ? -11.236 -4.644 4.292 1.00 90.56 199 ASP A O 1
ATOM 1570 N N . ALA A 1 200 ? -12.478 -4.790 2.418 1.00 89.50 200 ALA A N 1
ATOM 1571 C CA . ALA A 1 200 ? -11.408 -5.053 1.474 1.00 89.50 200 ALA A CA 1
ATOM 1572 C C . ALA A 1 200 ? -11.664 -4.289 0.172 1.00 89.50 200 ALA A C 1
ATOM 1574 O O . ALA A 1 200 ? -12.563 -4.615 -0.602 1.00 89.50 200 ALA A O 1
ATOM 1575 N N . ILE A 1 201 ? -10.806 -3.319 -0.114 1.00 85.56 201 ILE A N 1
ATOM 1576 C CA . ILE A 1 201 ? -10.890 -2.481 -1.305 1.00 85.56 201 ILE A CA 1
ATOM 1577 C C . ILE A 1 201 ? -9.790 -2.922 -2.250 1.00 85.56 201 ILE A C 1
ATOM 1579 O O . ILE A 1 201 ? -8.612 -2.942 -1.907 1.00 85.56 201 ILE A O 1
ATOM 1583 N N . GLY A 1 202 ? -10.160 -3.319 -3.458 1.00 75.06 202 GLY A N 1
ATOM 1584 C CA . GLY A 1 202 ? -9.198 -3.895 -4.381 1.00 75.06 202 GLY A CA 1
ATOM 1585 C C . GLY A 1 202 ? -9.716 -3.956 -5.799 1.00 75.06 202 GLY A C 1
ATOM 1586 O O . GLY A 1 202 ? -10.338 -3.005 -6.276 1.00 75.06 202 GLY A O 1
ATOM 1587 N N . LEU A 1 203 ? -9.391 -5.064 -6.466 1.00 66.19 203 LEU A N 1
ATOM 1588 C CA . LEU A 1 203 ? -9.604 -5.308 -7.890 1.00 66.19 203 LEU A CA 1
ATOM 1589 C C . LEU A 1 203 ? -10.963 -4.827 -8.424 1.00 66.19 203 LEU A C 1
ATOM 1591 O O . LEU A 1 203 ? -11.971 -4.825 -7.728 1.00 66.19 203 LEU A O 1
ATOM 1595 N N . THR A 1 204 ? -10.903 -4.418 -9.690 1.00 58.19 204 THR A N 1
ATOM 1596 C CA . THR A 1 204 ? -11.953 -3.986 -10.628 1.00 58.19 204 THR A CA 1
ATOM 1597 C C . THR A 1 204 ? -13.410 -4.349 -10.303 1.00 58.19 204 THR A C 1
ATOM 1599 O O . THR A 1 204 ? -13.669 -5.473 -9.874 1.00 58.19 204 THR A O 1
ATOM 1602 N N . PRO A 1 205 ? -14.376 -3.486 -10.681 1.00 62.34 205 PRO A N 1
ATOM 1603 C CA . PRO A 1 205 ? -14.229 -2.325 -11.578 1.00 62.34 205 PRO A CA 1
ATOM 1604 C C . PRO A 1 205 ? -13.628 -1.070 -10.913 1.00 62.34 205 PRO A C 1
ATOM 1606 O O . PRO A 1 205 ? -13.508 -0.979 -9.693 1.00 62.34 205 PRO A O 1
ATOM 1609 N N . PHE A 1 206 ? -13.162 -0.118 -11.728 1.00 67.69 206 PHE A N 1
ATOM 1610 C CA . PHE A 1 206 ? -12.490 1.126 -11.304 1.00 67.69 206 PHE A CA 1
ATOM 1611 C C . PHE A 1 206 ? -13.463 2.211 -10.805 1.00 67.69 206 PHE A C 1
ATOM 1613 O O . PHE A 1 206 ? -13.205 3.399 -10.955 1.00 67.69 206 PHE A O 1
ATOM 1620 N N . GLN A 1 207 ? -14.593 1.805 -10.225 1.00 79.62 207 GLN A N 1
ATOM 1621 C CA . GLN A 1 207 ? -15.620 2.696 -9.687 1.00 79.62 207 GLN A CA 1
ATOM 1622 C C . GLN A 1 207 ? -15.102 3.374 -8.410 1.00 79.62 207 GLN A C 1
ATOM 1624 O O . GLN A 1 207 ? -15.332 2.897 -7.300 1.00 79.62 207 GLN A O 1
ATOM 1629 N N . MET A 1 208 ? -14.314 4.441 -8.569 1.00 79.81 208 MET A N 1
ATOM 1630 C CA . MET A 1 208 ? -13.648 5.108 -7.446 1.00 79.81 208 MET A CA 1
ATOM 1631 C C . MET A 1 208 ? -14.642 5.727 -6.473 1.00 79.81 208 MET A C 1
ATOM 1633 O O . MET A 1 208 ? -14.436 5.608 -5.272 1.00 79.81 208 MET A O 1
ATOM 1637 N N . GLU A 1 209 ? -15.741 6.294 -6.966 1.00 83.88 209 GLU A N 1
ATOM 1638 C CA . GLU A 1 209 ? -16.817 6.823 -6.120 1.00 83.88 209 GLU A CA 1
ATOM 1639 C C . GLU A 1 209 ? -17.365 5.748 -5.171 1.00 83.88 209 GLU A C 1
ATOM 1641 O O . GLU A 1 209 ? -17.408 5.964 -3.959 1.00 83.88 209 GLU A O 1
ATOM 1646 N N . ASP A 1 210 ? -17.666 4.555 -5.693 1.00 82.81 210 ASP A N 1
ATOM 1647 C CA . ASP A 1 210 ? -18.162 3.427 -4.897 1.00 82.81 210 ASP A CA 1
ATOM 1648 C C . ASP A 1 210 ? -17.118 2.945 -3.880 1.00 82.81 210 ASP A C 1
ATOM 1650 O O . ASP A 1 210 ? -17.444 2.651 -2.730 1.00 82.81 210 ASP A O 1
ATOM 1654 N N . LYS A 1 211 ? -15.836 2.908 -4.267 1.00 80.31 211 LYS A N 1
ATOM 1655 C CA . LYS A 1 211 ? -14.739 2.520 -3.363 1.00 80.31 211 LYS A CA 1
ATOM 1656 C C . LYS A 1 211 ? -14.514 3.543 -2.253 1.00 80.31 211 LYS A C 1
ATOM 1658 O O . LYS A 1 211 ? -14.274 3.158 -1.110 1.00 80.31 211 LYS A O 1
ATOM 1663 N N . ILE A 1 212 ? -14.611 4.830 -2.574 1.00 83.38 212 ILE A N 1
ATOM 1664 C CA . ILE A 1 212 ? -14.528 5.930 -1.609 1.00 83.38 212 ILE A CA 1
ATOM 1665 C C . ILE A 1 212 ? -15.724 5.879 -0.652 1.00 83.38 212 ILE A C 1
ATOM 1667 O O . ILE A 1 212 ? -15.561 6.086 0.550 1.00 83.38 212 ILE A O 1
ATOM 1671 N N . ALA A 1 213 ? -16.924 5.583 -1.152 1.00 84.50 213 ALA A N 1
ATOM 1672 C CA . ALA A 1 213 ? -18.103 5.409 -0.311 1.00 84.50 213 ALA A CA 1
ATOM 1673 C C . ALA A 1 213 ? -17.948 4.207 0.635 1.00 84.50 213 ALA A C 1
ATOM 1675 O O . ALA A 1 213 ? -18.201 4.340 1.833 1.00 84.50 213 ALA A O 1
ATOM 1676 N N . ALA A 1 214 ? -17.465 3.069 0.125 1.00 84.56 214 ALA A N 1
ATOM 1677 C CA . ALA A 1 214 ? -17.225 1.863 0.915 1.00 84.56 214 ALA A CA 1
ATOM 1678 C C . ALA A 1 214 ? -16.196 2.098 2.032 1.00 84.56 214 ALA A C 1
ATOM 1680 O O . ALA A 1 214 ? -16.496 1.840 3.197 1.00 84.56 214 ALA A O 1
ATOM 1681 N N . ILE A 1 215 ? -15.031 2.684 1.714 1.00 84.00 215 ILE A N 1
ATOM 1682 C CA . ILE A 1 215 ? -13.993 2.936 2.726 1.00 84.00 215 ILE A CA 1
ATOM 1683 C C . ILE A 1 215 ? -14.473 3.913 3.800 1.00 84.00 215 ILE A C 1
ATOM 1685 O O . ILE A 1 215 ? -14.249 3.680 4.985 1.00 84.00 215 ILE A O 1
ATOM 1689 N N . LYS A 1 216 ? -15.200 4.971 3.415 1.00 85.69 216 LYS A N 1
ATOM 1690 C CA . LYS A 1 216 ? -15.795 5.915 4.369 1.00 85.69 216 LYS A CA 1
ATOM 1691 C C . LYS A 1 216 ? -16.803 5.226 5.281 1.00 85.69 216 LYS A C 1
ATOM 1693 O O . LYS A 1 216 ? -16.749 5.437 6.487 1.00 85.69 216 LYS A O 1
ATOM 1698 N N . ALA A 1 217 ? -17.677 4.385 4.729 1.00 87.75 217 ALA A N 1
ATOM 1699 C CA . ALA A 1 217 ? -18.662 3.636 5.505 1.00 87.75 217 ALA A CA 1
ATOM 1700 C C . ALA A 1 217 ? -18.008 2.631 6.466 1.00 87.75 217 ALA A C 1
ATOM 1702 O O . ALA A 1 217 ? -18.448 2.497 7.603 1.00 87.75 217 ALA A O 1
ATOM 1703 N N . ALA A 1 218 ? -16.938 1.953 6.043 1.00 83.50 218 ALA A N 1
ATOM 1704 C CA . ALA A 1 218 ? -16.183 1.046 6.902 1.00 83.50 218 ALA A CA 1
ATOM 1705 C C . ALA A 1 218 ? -15.434 1.793 8.022 1.00 83.50 218 ALA A C 1
ATOM 1707 O O . ALA A 1 218 ? -15.287 1.277 9.134 1.00 83.50 218 ALA A O 1
ATOM 1708 N N . CYS A 1 219 ? -14.955 3.008 7.743 1.00 85.19 219 CYS A N 1
ATOM 1709 C CA . CYS A 1 219 ? -14.187 3.821 8.682 1.00 85.19 219 CYS A CA 1
ATOM 1710 C C . CYS A 1 219 ? -15.039 4.635 9.667 1.00 85.19 219 CYS A C 1
ATOM 1712 O O . CYS A 1 219 ? -14.568 4.819 10.790 1.00 85.19 219 CYS A O 1
ATOM 1714 N N . ALA A 1 220 ? -16.259 5.041 9.297 1.00 82.19 220 ALA A N 1
ATOM 1715 C CA . ALA A 1 220 ? -17.232 5.709 10.175 1.00 82.19 220 ALA A CA 1
ATOM 1716 C C . ALA A 1 220 ? -17.512 4.913 11.462 1.00 82.19 220 ALA A C 1
ATOM 1718 O O . ALA A 1 220 ? -17.531 5.537 12.541 1.00 82.19 220 ALA A O 1
#